Protein AF-U7QQI7-F1 (afdb_monomer_lite)

Structure (mmCIF, N/CA/C/O backbone):
data_AF-U7QQI7-F1
#
_entry.id   AF-U7QQI7-F1
#
loop_
_atom_site.group_PDB
_atom_site.id
_atom_site.type_symbol
_atom_site.label_atom_id
_atom_site.label_alt_id
_atom_site.label_comp_id
_atom_site.label_asym_id
_atom_site.label_entity_id
_atom_site.label_seq_id
_atom_site.pdbx_PDB_ins_code
_atom_site.Cartn_x
_atom_site.Cartn_y
_atom_site.Cartn_z
_atom_site.occupancy
_atom_site.B_iso_or_equiv
_atom_site.auth_seq_id
_atom_site.auth_comp_id
_atom_site.auth_asym_id
_atom_site.auth_atom_id
_atom_site.pdbx_PDB_model_num
ATOM 1 N N . ASP A 1 1 ? -39.792 -24.612 69.871 1.00 67.06 1 ASP A N 1
ATOM 2 C CA . ASP A 1 1 ? -39.429 -24.138 68.525 1.00 67.06 1 ASP A CA 1
ATOM 3 C C . ASP A 1 1 ? -39.031 -22.675 68.583 1.00 67.06 1 ASP A C 1
ATOM 5 O O . ASP A 1 1 ? -39.302 -22.036 69.594 1.00 67.06 1 ASP A O 1
ATOM 9 N N . ILE A 1 2 ? -38.288 -22.189 67.588 1.00 79.31 2 ILE A N 1
ATOM 10 C CA . ILE A 1 2 ? -37.890 -20.777 67.519 1.00 79.31 2 ILE A CA 1
ATOM 11 C C . ILE A 1 2 ? -39.002 -20.026 66.802 1.00 79.31 2 ILE A C 1
ATOM 13 O O . ILE A 1 2 ? -39.244 -20.277 65.620 1.00 79.31 2 ILE A O 1
ATOM 17 N N . GLU A 1 3 ? -39.646 -19.103 67.509 1.00 83.00 3 GLU A N 1
ATOM 18 C CA . GLU A 1 3 ? -40.671 -18.257 66.907 1.00 83.00 3 GLU A CA 1
ATOM 19 C C . GLU A 1 3 ? -40.039 -17.238 65.942 1.00 83.00 3 GLU A C 1
ATOM 21 O O . GLU A 1 3 ? -38.932 -16.746 66.201 1.00 83.00 3 GLU A O 1
ATOM 26 N N . PRO A 1 4 ? -40.722 -16.860 64.844 1.00 78.44 4 PRO A N 1
ATOM 27 C CA . PRO A 1 4 ? -40.177 -15.923 63.859 1.00 78.44 4 PRO A CA 1
ATOM 28 C C . PRO A 1 4 ? -39.761 -14.562 64.437 1.00 78.44 4 PRO A C 1
ATOM 30 O O . PRO A 1 4 ? -38.850 -13.928 63.910 1.00 78.44 4 PRO A O 1
ATOM 33 N N . GLU A 1 5 ? -40.397 -14.120 65.523 1.00 82.25 5 GLU A N 1
ATOM 34 C CA . GLU A 1 5 ? -40.104 -12.854 66.213 1.00 82.25 5 GLU A CA 1
ATOM 35 C C . GLU A 1 5 ? -38.791 -12.891 67.005 1.00 82.25 5 GLU A C 1
ATOM 37 O O . GLU A 1 5 ? -38.151 -11.863 67.209 1.00 82.25 5 GLU A O 1
ATOM 42 N N . GLN A 1 6 ? -38.355 -14.082 67.419 1.00 84.31 6 GLN A N 1
ATOM 43 C CA . GLN A 1 6 ? -37.109 -14.278 68.160 1.00 84.31 6 GLN A CA 1
ATOM 44 C C . GLN A 1 6 ? -35.902 -14.424 67.221 1.00 84.31 6 GLN A C 1
ATOM 46 O O . GLN A 1 6 ? -34.755 -14.299 67.651 1.00 84.31 6 GLN A O 1
ATOM 51 N N . ALA A 1 7 ? -36.149 -14.662 65.929 1.00 84.06 7 ALA A N 1
ATOM 52 C CA . ALA A 1 7 ? -35.119 -14.887 64.923 1.00 84.06 7 ALA A CA 1
ATOM 53 C C . ALA A 1 7 ? -34.061 -13.759 64.845 1.00 84.06 7 ALA A C 1
ATOM 55 O O . ALA A 1 7 ? -32.874 -14.093 64.851 1.00 84.06 7 ALA A O 1
ATOM 56 N N . PRO A 1 8 ? -34.409 -12.454 64.862 1.00 85.81 8 PRO A N 1
ATOM 57 C CA . PRO A 1 8 ? -33.414 -11.378 64.818 1.00 85.81 8 PRO A CA 1
ATOM 58 C C . PRO A 1 8 ? -32.478 -11.339 66.034 1.00 85.81 8 PRO A C 1
ATOM 60 O O . PRO A 1 8 ? -31.335 -10.919 65.906 1.00 85.81 8 PRO A O 1
ATOM 63 N N . ALA A 1 9 ? -32.950 -11.772 67.207 1.00 86.94 9 ALA A N 1
ATOM 64 C CA . ALA A 1 9 ? -32.158 -11.782 68.438 1.00 86.94 9 ALA A CA 1
ATOM 65 C C . ALA A 1 9 ? -31.289 -13.045 68.577 1.00 86.94 9 ALA A C 1
ATOM 67 O O . ALA A 1 9 ? -30.269 -13.021 69.259 1.00 86.94 9 ALA A O 1
ATOM 68 N N . ILE A 1 10 ? -31.697 -14.150 67.942 1.00 87.38 10 ILE A N 1
ATOM 69 C CA . ILE A 1 10 ? -31.049 -15.463 68.061 1.00 87.38 10 ILE A CA 1
ATOM 70 C C . ILE A 1 10 ? -30.036 -15.708 66.932 1.00 87.38 10 ILE A C 1
ATOM 72 O O . ILE A 1 10 ? -28.948 -16.226 67.187 1.00 87.38 10 ILE A O 1
ATOM 76 N N . TYR A 1 11 ? -30.352 -15.338 65.686 1.00 88.38 11 TYR A N 1
ATOM 77 C CA . TYR A 1 11 ? -29.474 -15.558 64.524 1.00 88.38 11 TYR A CA 1
ATOM 78 C C . TYR A 1 11 ? -28.460 -14.424 64.342 1.00 88.38 11 TYR A C 1
ATOM 80 O O . TYR A 1 11 ? -28.337 -13.832 63.271 1.00 88.38 11 TYR A O 1
ATOM 88 N N . ILE A 1 12 ? -27.721 -14.140 65.409 1.00 88.62 12 ILE A N 1
ATOM 89 C CA . ILE A 1 12 ? -26.584 -13.219 65.433 1.00 88.62 12 ILE A CA 1
ATOM 90 C C . ILE A 1 12 ? -25.290 -13.997 65.682 1.00 88.62 12 ILE A C 1
ATOM 92 O O . ILE A 1 12 ? -25.316 -15.196 65.975 1.00 88.62 12 ILE A O 1
ATOM 96 N N . SER A 1 13 ? -24.146 -13.319 65.584 1.00 87.56 13 SER A N 1
ATOM 97 C CA . SER A 1 13 ? -22.855 -13.924 65.925 1.00 87.56 13 SER A CA 1
ATOM 98 C C . SER A 1 13 ? -22.901 -14.513 67.341 1.00 87.56 13 SER A C 1
ATOM 100 O O . SER A 1 13 ? -23.255 -13.810 68.285 1.00 87.56 13 SER A O 1
ATOM 102 N N . ASN A 1 14 ? -22.593 -15.807 67.473 1.00 89.25 14 ASN A N 1
ATOM 103 C CA . ASN A 1 14 ? -22.627 -16.582 68.725 1.00 89.25 14 ASN A CA 1
ATOM 104 C C . ASN A 1 14 ? -24.000 -16.672 69.436 1.00 89.25 14 ASN A C 1
ATOM 106 O O . ASN A 1 14 ? -24.099 -17.212 70.536 1.00 89.25 14 ASN A O 1
ATOM 110 N N . GLY A 1 15 ? -25.097 -16.222 68.815 1.00 87.62 15 GLY A N 1
ATOM 111 C CA . GLY A 1 15 ? -26.437 -16.253 69.427 1.00 87.62 15 GLY A CA 1
ATOM 112 C C . GLY A 1 15 ? -27.027 -17.662 69.610 1.00 87.62 15 GLY A C 1
ATOM 113 O O . GLY A 1 15 ? -27.953 -17.862 70.396 1.00 87.62 15 GLY A O 1
ATOM 114 N N . LEU A 1 16 ? -26.464 -18.667 68.931 1.00 90.19 16 LEU A N 1
ATOM 115 C CA . LEU A 1 16 ? -26.902 -20.067 68.998 1.00 90.19 16 LEU A CA 1
ATOM 116 C C . LEU A 1 16 ? -26.175 -20.900 70.064 1.00 90.19 16 LEU A C 1
ATOM 118 O O . LEU A 1 16 ? -26.582 -22.035 70.330 1.00 90.19 16 LEU A O 1
ATOM 122 N N . ASP A 1 17 ? -25.142 -20.355 70.708 1.00 90.31 17 ASP A N 1
ATOM 123 C CA . ASP A 1 17 ? -24.289 -21.104 71.639 1.00 90.31 17 ASP A CA 1
ATOM 124 C C . ASP A 1 17 ? -25.067 -21.642 72.846 1.00 90.31 17 ASP A C 1
ATOM 126 O O . ASP A 1 17 ? -24.835 -22.765 73.296 1.00 90.31 17 ASP A O 1
ATOM 130 N N . GLY A 1 18 ? -26.074 -20.900 73.319 1.00 88.56 18 GLY A N 1
ATOM 131 C CA . GLY A 1 18 ? -26.968 -21.359 74.384 1.00 88.56 18 GLY A CA 1
ATOM 132 C C . GLY A 1 18 ? -27.779 -22.604 74.003 1.00 88.56 18 GLY A C 1
ATOM 133 O O . GLY A 1 18 ? -27.993 -23.483 74.838 1.00 88.56 18 GLY A O 1
ATOM 134 N N . PHE A 1 19 ? -28.198 -22.728 72.740 1.00 89.38 19 PHE A N 1
ATOM 135 C CA . PHE A 1 19 ? -28.880 -23.928 72.249 1.00 89.38 19 PHE A CA 1
ATOM 136 C C . PHE A 1 19 ? -27.905 -25.093 72.068 1.00 89.38 19 PHE A C 1
ATOM 138 O O . PHE A 1 19 ? -28.241 -26.225 72.412 1.00 89.38 19 PHE A O 1
ATOM 145 N N . LEU A 1 20 ? -26.687 -24.826 71.591 1.00 91.31 20 LEU A N 1
ATOM 146 C CA . LEU A 1 20 ? -25.639 -25.841 71.465 1.00 91.31 20 LEU A CA 1
ATOM 147 C C . LEU A 1 20 ? -25.247 -26.426 72.825 1.00 91.31 20 LEU A C 1
ATOM 149 O O . LEU A 1 20 ? -25.122 -27.644 72.945 1.00 91.31 20 LEU A O 1
ATOM 153 N N . ASN A 1 21 ? -25.112 -25.588 73.853 1.00 91.88 21 ASN A N 1
ATOM 154 C CA . ASN A 1 21 ? -24.798 -26.039 75.208 1.00 91.88 21 ASN A CA 1
ATOM 155 C C . ASN A 1 21 ? -25.927 -26.897 75.796 1.00 91.88 21 ASN A C 1
ATOM 157 O O . ASN A 1 21 ? -25.655 -27.990 76.285 1.00 91.88 21 ASN A O 1
ATOM 161 N N . LYS A 1 22 ? -27.196 -26.502 75.620 1.00 89.94 22 LYS A N 1
ATOM 162 C CA . LYS A 1 22 ? -28.353 -27.330 76.016 1.00 89.94 22 LYS A CA 1
ATOM 163 C C . LYS A 1 22 ? -28.394 -28.679 75.293 1.00 89.94 22 LYS A C 1
ATOM 165 O O . LYS A 1 22 ? -28.714 -29.700 75.897 1.00 89.94 22 LYS A O 1
ATOM 170 N N . ILE A 1 23 ? -28.066 -28.706 73.998 1.00 91.62 23 ILE A N 1
ATOM 171 C CA . ILE A 1 23 ? -27.988 -29.960 73.236 1.00 91.62 23 ILE A CA 1
ATOM 172 C C . ILE A 1 23 ? -26.868 -30.842 73.793 1.00 91.62 23 ILE A C 1
ATOM 174 O O . ILE A 1 23 ? -27.121 -32.021 74.026 1.00 91.62 23 ILE A O 1
ATOM 178 N N . ARG A 1 24 ? -25.677 -30.280 74.054 1.00 91.44 24 ARG A N 1
ATOM 179 C CA . ARG A 1 24 ? -24.536 -30.996 74.652 1.00 91.44 24 ARG A CA 1
ATOM 180 C C . ARG A 1 24 ? -24.886 -31.595 76.010 1.00 91.44 24 ARG A C 1
ATOM 182 O O . ARG A 1 24 ? -24.633 -32.774 76.221 1.00 91.44 24 ARG A O 1
ATOM 189 N N . GLU A 1 25 ? -25.519 -30.821 76.888 1.00 91.31 25 GLU A N 1
ATOM 190 C CA . GLU A 1 25 ? -25.990 -31.297 78.194 1.00 91.31 25 GLU A CA 1
ATOM 191 C C . GLU A 1 25 ? -26.988 -32.455 78.046 1.00 91.31 25 GLU A C 1
ATOM 193 O O . GLU A 1 25 ? -26.865 -33.468 78.732 1.00 91.31 25 GLU A O 1
ATOM 198 N N . SER A 1 26 ? -27.924 -32.361 77.092 1.00 86.50 26 SER A N 1
ATOM 199 C CA . SER A 1 26 ? -28.943 -33.396 76.856 1.00 86.50 26 SER A CA 1
ATOM 200 C C . SER A 1 26 ? -28.404 -34.730 76.320 1.00 86.50 26 SER A C 1
ATOM 202 O O . SER A 1 26 ? -29.124 -35.728 76.345 1.00 86.50 26 SER A O 1
ATOM 204 N N . VAL A 1 27 ? -27.163 -34.754 75.822 1.00 89.19 27 VAL A N 1
ATOM 205 C CA . VAL A 1 27 ? -26.510 -35.948 75.255 1.00 89.19 27 VAL A CA 1
ATOM 206 C C . VAL A 1 27 ? -25.245 -36.354 76.010 1.00 89.19 27 VAL A C 1
ATOM 208 O O . VAL A 1 27 ? -24.476 -37.169 75.514 1.00 89.19 27 VAL A O 1
ATOM 211 N N . ASN A 1 28 ? -25.034 -35.815 77.214 1.00 86.81 28 ASN A N 1
ATOM 212 C CA . ASN A 1 28 ? -23.836 -36.036 78.031 1.00 86.81 28 ASN A CA 1
ATOM 213 C C . ASN A 1 28 ? -23.806 -37.396 78.768 1.00 86.81 28 ASN A C 1
ATOM 215 O O . ASN A 1 28 ? -22.983 -37.623 79.651 1.00 86.81 28 ASN A O 1
ATOM 219 N N . GLU A 1 29 ? -24.718 -38.311 78.452 1.00 86.81 29 GLU A N 1
ATOM 220 C CA . GLU A 1 29 ? -24.679 -39.677 78.975 1.00 86.81 29 GLU A CA 1
ATOM 221 C C . GLU A 1 29 ? -23.747 -40.557 78.127 1.00 86.81 29 GLU A C 1
ATOM 223 O O . GLU A 1 29 ? -23.673 -40.406 76.907 1.00 86.81 29 GLU A O 1
ATOM 228 N N . VAL A 1 30 ? -23.050 -41.504 78.767 1.00 83.06 30 VAL A N 1
ATOM 229 C CA . VAL A 1 30 ? -22.171 -42.479 78.095 1.00 83.06 30 VAL A CA 1
ATOM 230 C C . VAL A 1 30 ? -22.744 -43.892 78.275 1.00 83.06 30 VAL A C 1
ATOM 232 O O . VAL A 1 30 ? -22.433 -44.559 79.264 1.00 83.06 30 VAL A O 1
ATOM 235 N N . PRO A 1 31 ? -23.624 -44.359 77.366 1.00 86.94 31 PRO A N 1
ATOM 236 C CA . PRO A 1 31 ? -24.173 -45.713 77.413 1.00 86.94 31 PRO A CA 1
ATOM 237 C C . PRO A 1 31 ? -23.126 -46.793 77.097 1.00 86.94 31 PRO A C 1
ATOM 239 O O . PRO A 1 31 ? -22.211 -46.582 76.303 1.00 86.94 31 PRO A O 1
ATOM 242 N N . ASP A 1 32 ? -23.303 -47.990 77.663 1.00 88.38 32 ASP A N 1
ATOM 243 C CA . ASP A 1 32 ? -22.413 -49.140 77.446 1.00 88.38 32 ASP A CA 1
ATOM 244 C C . ASP A 1 32 ? -22.522 -49.724 76.020 1.00 88.38 32 ASP A C 1
ATOM 246 O O . ASP A 1 32 ? -23.547 -50.294 75.630 1.00 88.38 32 ASP A O 1
ATOM 250 N N . LEU A 1 33 ? -21.426 -49.639 75.260 1.00 86.44 33 LEU A N 1
ATOM 251 C CA . LEU A 1 33 ? -21.303 -50.096 73.871 1.00 86.44 33 LEU A CA 1
ATOM 252 C C . LEU A 1 33 ? -21.326 -51.619 73.698 1.00 86.44 33 LEU A C 1
ATOM 254 O O . LEU A 1 33 ? -21.590 -52.103 72.590 1.00 86.44 33 LEU A O 1
ATOM 258 N N . THR A 1 34 ? -21.058 -52.383 74.758 1.00 88.81 34 THR A N 1
ATOM 259 C CA . THR A 1 34 ? -21.040 -53.850 74.691 1.00 88.81 34 THR A CA 1
ATOM 260 C C . THR A 1 34 ? -22.457 -54.416 74.546 1.00 88.81 34 THR A C 1
ATOM 262 O O . THR A 1 34 ? -22.668 -55.429 73.872 1.00 88.81 34 THR A O 1
ATOM 265 N N . THR A 1 35 ? -23.467 -53.697 75.048 1.00 92.69 35 THR A N 1
ATOM 266 C CA . THR A 1 35 ? -24.877 -54.098 74.970 1.00 92.69 35 THR A CA 1
ATOM 267 C C . THR A 1 35 ? -25.583 -53.533 73.734 1.00 92.69 35 THR A C 1
ATOM 269 O O . THR A 1 35 ? -25.343 -52.405 73.302 1.00 92.69 35 THR A O 1
ATOM 272 N N . LYS A 1 36 ? -26.534 -54.294 73.171 1.00 92.56 36 LYS A N 1
ATOM 273 C CA . LYS A 1 36 ? -27.406 -53.791 72.092 1.00 92.56 36 LYS A CA 1
ATOM 274 C C . LYS A 1 36 ? -28.202 -52.555 72.541 1.00 92.56 36 LYS A C 1
ATOM 276 O O . LYS A 1 36 ? -28.274 -51.582 71.803 1.00 92.56 36 LYS A O 1
ATOM 281 N N . LYS A 1 37 ? -28.714 -52.563 73.779 1.00 90.69 37 LYS A N 1
ATOM 282 C CA . LYS A 1 37 ? -29.485 -51.449 74.357 1.00 90.69 37 LYS A CA 1
ATOM 283 C C . LYS A 1 37 ? -28.674 -50.150 74.452 1.00 90.69 37 LYS A C 1
ATOM 285 O O . LYS A 1 37 ? -29.216 -49.092 74.154 1.00 90.69 37 LYS A O 1
ATOM 290 N N . GLY A 1 38 ? -27.395 -50.214 74.832 1.00 89.69 38 GLY A N 1
ATOM 291 C CA . GLY A 1 38 ? -26.539 -49.027 74.890 1.00 89.69 38 GLY A CA 1
ATOM 292 C C . GLY A 1 38 ? -26.207 -48.464 73.506 1.00 89.69 38 GLY A C 1
ATOM 293 O O . GLY A 1 38 ? -26.285 -47.252 73.312 1.00 89.69 38 GLY A O 1
ATOM 294 N N . ARG A 1 39 ? -25.967 -49.323 72.504 1.00 91.25 39 ARG A N 1
ATOM 295 C CA . ARG A 1 39 ? -25.817 -48.883 71.102 1.00 91.25 39 ARG A CA 1
ATOM 296 C C . ARG A 1 39 ? -27.094 -48.237 70.549 1.00 91.25 39 ARG A C 1
ATOM 298 O O . ARG A 1 39 ? -27.016 -47.173 69.936 1.00 91.25 39 ARG A O 1
ATOM 305 N N . ASP A 1 40 ? -28.261 -48.822 70.822 1.00 92.88 40 ASP A N 1
ATOM 306 C CA . ASP A 1 40 ? -29.560 -48.263 70.418 1.00 92.88 40 ASP A CA 1
ATOM 307 C C . ASP A 1 40 ? -29.832 -46.909 71.108 1.00 92.88 40 ASP A C 1
ATOM 309 O O . ASP A 1 40 ? -30.372 -45.982 70.497 1.00 92.88 40 ASP A O 1
ATOM 313 N N . ARG A 1 41 ? -29.397 -46.744 72.366 1.00 91.38 41 ARG A N 1
ATOM 314 C CA . ARG A 1 41 ? -29.497 -45.470 73.090 1.00 91.38 41 ARG A CA 1
ATOM 315 C C . ARG A 1 41 ? -28.632 -44.381 72.456 1.00 91.38 41 ARG A C 1
ATOM 317 O O . ARG A 1 41 ? -29.133 -43.281 72.239 1.00 91.38 41 ARG A O 1
ATOM 324 N N . ILE A 1 42 ? -27.391 -44.691 72.081 1.00 90.69 42 ILE A N 1
ATOM 325 C CA . ILE A 1 42 ? -26.503 -43.754 71.373 1.00 90.69 42 ILE A CA 1
ATOM 326 C C . ILE A 1 42 ? -27.117 -43.320 70.036 1.00 90.69 42 ILE A C 1
ATOM 328 O O . ILE A 1 42 ? -27.131 -42.128 69.724 1.00 90.69 42 ILE A O 1
ATOM 332 N N . ALA A 1 43 ? -27.702 -44.253 69.277 1.00 91.69 43 ALA A N 1
ATOM 333 C CA . ALA A 1 43 ? -28.419 -43.923 68.045 1.00 91.69 43 ALA A CA 1
ATOM 334 C C . ALA A 1 43 ? -29.608 -42.975 68.304 1.00 91.69 43 ALA A C 1
ATOM 336 O O . ALA A 1 43 ? -29.810 -42.006 67.569 1.00 91.69 43 ALA A O 1
ATOM 337 N N . SER A 1 44 ? -30.359 -43.197 69.388 1.00 91.88 44 SER A N 1
ATOM 338 C CA . SER A 1 44 ? -31.453 -42.309 69.798 1.00 91.88 44 SER A CA 1
ATOM 339 C C . SER A 1 44 ? -30.969 -40.907 70.195 1.00 91.88 44 SER A C 1
ATOM 341 O O . SER A 1 44 ? -31.621 -39.921 69.836 1.00 91.88 44 SER A O 1
ATOM 343 N N . LEU A 1 45 ? -29.845 -40.789 70.912 1.00 92.06 45 LEU A N 1
ATOM 344 C CA . LEU A 1 45 ? -29.243 -39.497 71.273 1.00 92.06 45 LEU A CA 1
ATOM 345 C C . LEU A 1 45 ? -28.774 -38.742 70.022 1.00 92.06 45 LEU A C 1
ATOM 347 O O . LEU A 1 45 ? -29.087 -37.565 69.855 1.00 92.06 45 LEU A O 1
ATOM 351 N N . ALA A 1 46 ? -28.114 -39.423 69.083 1.00 92.00 46 ALA A N 1
ATOM 352 C CA . ALA A 1 46 ? -27.712 -38.831 67.807 1.00 92.00 46 ALA A CA 1
ATOM 353 C C . ALA A 1 46 ? -28.923 -38.338 66.985 1.00 92.00 46 ALA A C 1
ATOM 355 O O . ALA A 1 46 ? -28.906 -37.241 66.413 1.00 92.00 46 ALA A O 1
ATOM 356 N N . ALA A 1 47 ? -30.017 -39.107 66.972 1.00 93.81 47 ALA A N 1
ATOM 357 C CA . ALA A 1 47 ? -31.270 -38.698 66.342 1.00 93.81 47 ALA A CA 1
ATOM 358 C C . ALA A 1 47 ? -31.925 -37.497 67.052 1.00 93.81 47 ALA A C 1
ATOM 360 O O . ALA A 1 47 ? -32.567 -36.666 66.406 1.00 93.81 47 ALA A O 1
ATOM 361 N N . GLN A 1 48 ? -31.772 -37.362 68.373 1.00 92.12 48 GLN A N 1
ATOM 362 C CA . GLN A 1 48 ? -32.190 -36.166 69.112 1.00 92.12 48 GLN A CA 1
ATOM 363 C C . GLN A 1 48 ? -31.390 -34.930 68.681 1.00 92.12 48 GLN A C 1
ATOM 365 O O . GLN A 1 48 ? -32.006 -33.916 68.363 1.00 92.12 48 GLN A O 1
ATOM 370 N N . VAL A 1 49 ? -30.061 -35.025 68.550 1.00 93.94 49 VAL A N 1
ATOM 371 C CA . VAL A 1 49 ? -29.225 -33.919 68.037 1.00 93.94 49 VAL A CA 1
ATOM 372 C C . VAL A 1 49 ? -29.669 -33.491 66.638 1.00 93.94 49 VAL A C 1
ATOM 374 O O . VAL A 1 49 ? -29.814 -32.300 66.370 1.00 93.94 49 VAL A O 1
ATOM 377 N N . SER A 1 50 ? -29.950 -34.447 65.751 1.00 93.56 50 SER A N 1
ATOM 378 C CA . SER A 1 50 ? -30.384 -34.158 64.377 1.00 93.56 50 SER A CA 1
ATOM 379 C C . SER A 1 50 ? -31.761 -33.484 64.314 1.00 93.56 50 SER A C 1
ATOM 381 O O . SER A 1 50 ? -31.975 -32.579 63.500 1.00 93.56 50 SER A O 1
ATOM 383 N N . ARG A 1 51 ? -32.687 -33.868 65.201 1.00 93.31 51 ARG A N 1
ATOM 384 C CA . ARG A 1 51 ? -33.987 -33.198 65.357 1.00 93.31 51 ARG A CA 1
ATOM 385 C C . ARG A 1 51 ? -33.817 -31.772 65.884 1.00 93.31 51 ARG A C 1
ATOM 387 O O . ARG A 1 51 ? -34.345 -30.851 65.266 1.00 93.31 51 ARG A O 1
ATOM 394 N N . SER A 1 52 ? -33.016 -31.576 66.933 1.00 91.50 52 SER A N 1
ATOM 395 C CA . SER A 1 52 ? -32.734 -30.250 67.502 1.00 91.50 52 SER A CA 1
ATOM 396 C C . SER A 1 52 ? -32.018 -29.324 66.515 1.00 91.50 52 SER A C 1
ATOM 398 O O . SER A 1 52 ? -32.382 -28.158 66.402 1.00 91.50 52 SER A O 1
ATOM 400 N N . LYS A 1 53 ? -31.067 -29.844 65.723 1.00 93.31 53 LYS A N 1
ATOM 401 C CA . LYS A 1 53 ? -30.443 -29.111 64.608 1.00 93.31 53 LYS A CA 1
ATOM 402 C C . LYS A 1 53 ? -31.505 -28.619 63.627 1.00 93.31 53 LYS A C 1
ATOM 404 O O . LYS A 1 53 ? -31.538 -27.441 63.290 1.00 93.31 53 LYS A O 1
ATOM 409 N N . THR A 1 54 ? -32.373 -29.519 63.170 1.00 93.06 54 THR A N 1
ATOM 410 C CA . THR A 1 54 ? -33.389 -29.199 62.157 1.00 93.06 54 THR A CA 1
ATOM 411 C C . THR A 1 54 ? -34.396 -28.163 62.665 1.00 93.06 54 THR A C 1
ATOM 413 O O . THR A 1 54 ? -34.809 -27.295 61.898 1.00 93.06 54 THR A O 1
ATOM 416 N N . ALA A 1 55 ? -34.758 -28.226 63.951 1.00 90.06 55 ALA A N 1
ATOM 417 C CA . ALA A 1 55 ? -35.664 -27.277 64.599 1.00 90.06 55 ALA A CA 1
ATOM 418 C C . ALA A 1 55 ? -35.100 -25.844 64.662 1.00 90.06 55 ALA A C 1
ATOM 420 O O . ALA A 1 55 ? -35.869 -24.889 64.662 1.00 90.06 55 ALA A O 1
ATOM 421 N N . ILE A 1 56 ? -33.772 -25.694 64.680 1.00 89.75 56 ILE A N 1
ATOM 422 C CA . ILE A 1 56 ? -33.085 -24.393 64.697 1.00 89.75 56 ILE A CA 1
ATOM 423 C C . ILE A 1 56 ? -32.729 -23.938 63.273 1.00 89.75 56 ILE A C 1
ATOM 425 O O . ILE A 1 56 ? -32.863 -22.773 62.927 1.00 89.75 56 ILE A O 1
ATOM 429 N N . GLU A 1 57 ? -32.306 -24.844 62.393 1.00 92.50 57 GLU A N 1
ATOM 430 C CA . GLU A 1 57 ? -31.877 -24.485 61.037 1.00 92.50 57 GLU A CA 1
ATOM 431 C C . GLU A 1 57 ? -33.039 -23.998 60.154 1.00 92.50 57 GLU A C 1
ATOM 433 O O . GLU A 1 57 ? -32.884 -23.032 59.401 1.00 92.50 57 GLU A O 1
ATOM 438 N N . LYS A 1 58 ? -34.205 -24.659 60.222 1.00 93.12 58 LYS A N 1
ATOM 439 C CA . LYS A 1 58 ? -35.350 -24.337 59.353 1.00 93.12 58 LYS A CA 1
ATOM 440 C C . LYS A 1 58 ? -35.863 -22.900 59.558 1.00 93.12 58 LYS A C 1
ATOM 442 O O . LYS A 1 58 ? -35.903 -22.176 58.560 1.00 93.12 58 LYS A O 1
ATOM 447 N N . PRO A 1 59 ? -36.165 -22.434 60.789 1.00 91.12 59 PRO A N 1
ATOM 448 C CA . PRO A 1 59 ? -36.608 -21.055 61.000 1.00 91.12 59 PRO A CA 1
ATOM 449 C C . PRO A 1 59 ? -35.532 -20.027 60.622 1.00 91.12 59 PRO A C 1
ATOM 451 O O . PRO A 1 59 ? -35.855 -18.963 60.100 1.00 91.12 59 PRO A O 1
ATOM 454 N N . GLY A 1 60 ? -34.246 -20.354 60.801 1.00 89.75 60 GLY A N 1
ATOM 455 C CA . GLY A 1 60 ? -33.140 -19.497 60.364 1.00 89.75 60 GLY A CA 1
ATOM 456 C C . GLY A 1 60 ? -33.097 -19.306 58.846 1.00 89.75 60 GLY A C 1
ATOM 457 O O . GLY A 1 60 ? -32.942 -18.185 58.360 1.00 89.75 60 GLY A O 1
ATOM 458 N N . ARG A 1 61 ? -33.305 -20.376 58.067 1.00 91.25 61 ARG A N 1
ATOM 459 C CA . ARG A 1 61 ? -33.397 -20.286 56.597 1.00 91.25 61 ARG A CA 1
ATOM 460 C C . ARG A 1 61 ? -34.609 -19.473 56.140 1.00 91.25 61 ARG A C 1
ATOM 462 O O . ARG A 1 61 ? -34.493 -18.702 55.187 1.00 91.25 61 ARG A O 1
ATOM 469 N N . GLU A 1 62 ? -35.749 -19.621 56.808 1.00 91.62 62 GLU A N 1
ATOM 470 C CA . GLU A 1 62 ? -36.950 -18.827 56.522 1.00 91.62 62 GLU A CA 1
ATOM 471 C C . GLU A 1 62 ? -36.754 -17.342 56.853 1.00 91.62 62 GLU A C 1
ATOM 473 O O . GLU A 1 62 ? -37.136 -16.482 56.056 1.00 91.62 62 GLU A O 1
ATOM 478 N N . TYR A 1 63 ? -36.088 -17.032 57.968 1.00 90.62 63 TYR A N 1
ATOM 479 C CA . TYR A 1 63 ? -35.713 -15.667 58.334 1.00 90.62 63 TYR A CA 1
ATOM 480 C C . TYR A 1 63 ? -34.784 -15.031 57.291 1.00 90.62 63 TYR A C 1
ATOM 482 O O . TYR A 1 63 ? -35.070 -13.940 56.796 1.00 90.62 63 TYR A O 1
ATOM 490 N N . LEU A 1 64 ? -33.738 -15.745 56.856 1.00 91.00 64 LEU A N 1
ATOM 491 C CA . LEU A 1 64 ? -32.845 -15.282 55.786 1.00 91.00 64 LEU A CA 1
ATOM 492 C C . LEU A 1 64 ? -33.588 -15.032 54.468 1.00 91.00 64 LEU A C 1
ATOM 494 O O . LEU A 1 64 ? -33.279 -14.074 53.760 1.00 91.00 64 LEU A O 1
ATOM 498 N N . LYS A 1 65 ? -34.572 -15.874 54.129 1.00 93.75 65 LYS A N 1
ATOM 499 C CA . LYS A 1 65 ? -35.411 -15.673 52.942 1.00 93.75 65 LYS A CA 1
ATOM 500 C C . LYS A 1 65 ? -36.228 -14.384 53.053 1.00 93.75 65 LYS A C 1
ATOM 502 O O . LYS A 1 65 ? -36.246 -13.618 52.097 1.00 93.75 65 LYS A O 1
ATOM 507 N N . ARG A 1 66 ? -36.851 -14.115 54.208 1.00 90.19 66 ARG A N 1
ATOM 508 C CA . ARG A 1 66 ? -37.600 -12.867 54.447 1.00 90.19 66 ARG A CA 1
ATOM 509 C C . ARG A 1 66 ? -36.708 -11.630 54.375 1.00 90.19 66 ARG A C 1
ATOM 511 O O . ARG A 1 66 ? -37.104 -10.655 53.751 1.00 90.19 66 ARG A O 1
ATOM 518 N N . LEU A 1 67 ? -35.507 -11.682 54.957 1.00 90.31 67 LEU A N 1
ATOM 519 C CA . LEU A 1 67 ? -34.549 -10.575 54.883 1.00 90.31 67 LEU A CA 1
ATOM 520 C C . LEU A 1 67 ? -34.155 -10.258 53.437 1.00 90.31 67 LEU A C 1
ATOM 522 O O . LEU A 1 67 ? -34.194 -9.103 53.030 1.00 90.31 67 LEU A O 1
ATOM 526 N N . LYS A 1 68 ? -33.823 -11.282 52.642 1.00 91.69 68 LYS A N 1
ATOM 527 C CA . LYS A 1 68 ? -33.484 -11.097 51.223 1.00 91.69 68 LYS A CA 1
ATOM 528 C C . LYS A 1 68 ? -34.663 -10.561 50.415 1.00 91.69 68 LYS A C 1
ATOM 530 O O . LYS A 1 68 ? -34.477 -9.688 49.578 1.00 91.69 68 LYS A O 1
ATOM 535 N N . GLU A 1 69 ? -35.872 -11.045 50.687 1.00 93.38 69 GLU A N 1
ATOM 536 C CA . GLU A 1 69 ? -37.077 -10.555 50.014 1.00 93.38 69 GLU A CA 1
ATOM 537 C C . GLU A 1 69 ? -37.371 -9.088 50.359 1.00 93.38 69 GLU A C 1
ATOM 539 O O . GLU A 1 69 ? -37.790 -8.336 49.489 1.00 93.38 69 GLU A O 1
ATOM 544 N N . ALA A 1 70 ? -37.093 -8.651 51.590 1.00 89.75 70 ALA A N 1
ATOM 545 C CA . ALA A 1 70 ? -37.257 -7.253 51.989 1.00 89.75 70 ALA A CA 1
ATOM 546 C C . ALA A 1 70 ? -36.263 -6.307 51.289 1.00 89.75 70 ALA A C 1
ATOM 548 O O . ALA A 1 70 ? -36.599 -5.157 51.019 1.00 89.75 70 ALA A O 1
ATOM 549 N N . VAL A 1 71 ? -35.052 -6.783 50.982 1.00 94.88 71 VAL A N 1
ATOM 550 C CA . VAL A 1 71 ? -34.007 -5.995 50.300 1.00 94.88 71 VAL A CA 1
ATOM 551 C C . VAL A 1 71 ? -34.196 -5.984 48.775 1.00 94.88 71 VAL A C 1
ATOM 553 O O . VAL A 1 71 ? -33.816 -5.021 48.108 1.00 94.88 71 VAL A O 1
ATOM 556 N N . ARG A 1 72 ? -34.860 -7.002 48.216 1.00 94.88 72 ARG A N 1
ATOM 557 C CA . ARG A 1 72 ? -35.065 -7.175 46.771 1.00 94.88 72 ARG A CA 1
ATOM 558 C C . ARG A 1 72 ? -35.691 -5.963 46.052 1.00 94.88 72 ARG A C 1
ATOM 560 O O . ARG A 1 72 ? -35.189 -5.628 44.980 1.00 94.88 72 ARG A O 1
ATOM 567 N N . PRO A 1 73 ? -36.726 -5.271 46.573 1.00 95.06 73 PRO A N 1
ATOM 568 C CA . PRO A 1 73 ? -37.264 -4.072 45.927 1.00 95.06 73 PRO A CA 1
ATOM 569 C C . PRO A 1 73 ? -36.237 -2.940 45.823 1.00 95.06 73 PRO A C 1
ATOM 571 O O . PRO A 1 73 ? -36.169 -2.268 44.797 1.00 95.06 73 PRO A O 1
ATOM 574 N N . ALA A 1 74 ? -35.404 -2.756 46.853 1.00 93.44 74 ALA A N 1
ATOM 575 C CA . ALA A 1 74 ? -34.350 -1.746 46.841 1.00 93.44 74 ALA A CA 1
ATOM 576 C C . ALA A 1 74 ? -33.254 -2.095 45.822 1.00 93.44 74 ALA A C 1
ATOM 578 O O . ALA A 1 74 ? -32.836 -1.234 45.055 1.00 93.44 74 ALA A O 1
ATOM 579 N N . GLU A 1 75 ? -32.837 -3.363 45.747 1.00 95.69 75 GLU A N 1
ATOM 580 C CA . GLU A 1 75 ? -31.891 -3.834 44.722 1.00 95.69 75 GLU A CA 1
ATOM 581 C C . GLU A 1 75 ? -32.434 -3.639 43.301 1.00 95.69 75 GLU A C 1
ATOM 583 O O . GLU A 1 75 ? -31.704 -3.211 42.406 1.00 95.69 75 GLU A O 1
ATOM 588 N N . GLN A 1 76 ? -33.719 -3.932 43.087 1.00 96.88 76 GLN A N 1
ATOM 589 C CA . GLN A 1 76 ? -34.376 -3.750 41.794 1.00 96.88 76 GLN A CA 1
ATOM 590 C C . GLN A 1 76 ? -34.452 -2.277 41.390 1.00 96.88 76 GLN A C 1
ATOM 592 O O . GLN A 1 76 ? -34.168 -1.963 40.234 1.00 96.88 76 GLN A O 1
ATOM 597 N N . GLU A 1 77 ? -34.784 -1.380 42.318 1.00 95.38 77 GLU A N 1
ATOM 598 C CA . GLU A 1 77 ? -34.839 0.054 42.028 1.00 95.38 77 GLU A CA 1
ATOM 599 C C . GLU A 1 77 ? -33.440 0.635 41.777 1.00 95.38 77 GLU A C 1
ATOM 601 O O . GLU A 1 77 ? -33.261 1.396 40.830 1.00 95.38 77 GLU A O 1
ATOM 606 N N . ILE A 1 78 ? -32.420 0.213 42.536 1.00 95.62 78 ILE A N 1
ATOM 607 C CA . ILE A 1 78 ? -31.022 0.596 42.273 1.00 95.62 78 ILE A CA 1
ATOM 608 C C . ILE A 1 78 ? -30.601 0.138 40.877 1.00 95.62 78 ILE A C 1
ATOM 610 O O . ILE A 1 78 ? -30.026 0.920 40.121 1.00 95.62 78 ILE A O 1
ATOM 614 N N . LYS A 1 79 ? -30.909 -1.111 40.508 1.00 97.44 79 LYS A N 1
ATOM 615 C CA . LYS A 1 79 ? -30.605 -1.622 39.171 1.00 97.44 79 LYS A CA 1
ATOM 616 C C . LYS A 1 79 ? -31.303 -0.793 38.093 1.00 97.44 79 LYS A C 1
ATOM 618 O O . LYS A 1 79 ? -30.646 -0.345 37.161 1.00 97.44 79 LYS A O 1
ATOM 623 N N . ARG A 1 80 ? -32.607 -0.548 38.244 1.00 97.69 80 ARG A N 1
ATOM 624 C CA . ARG A 1 80 ? -33.388 0.281 37.318 1.00 97.69 80 ARG A CA 1
ATOM 625 C C . ARG A 1 80 ? -32.775 1.674 37.160 1.00 97.69 80 ARG A C 1
ATOM 627 O O . ARG A 1 80 ? -32.681 2.162 36.039 1.00 97.69 80 ARG A O 1
ATOM 634 N N . PHE A 1 81 ? -32.367 2.301 38.261 1.00 97.56 81 PHE A N 1
ATOM 635 C CA . PHE A 1 81 ? -31.733 3.615 38.247 1.00 97.56 81 PHE A CA 1
ATOM 636 C C . PHE A 1 81 ? -30.405 3.596 37.482 1.00 97.56 81 PHE A C 1
ATOM 638 O O . PHE A 1 81 ? -30.193 4.431 36.608 1.00 97.56 81 PHE A O 1
ATOM 645 N N . VAL A 1 82 ? -29.537 2.617 37.754 1.00 98.00 82 VAL A N 1
ATOM 646 C CA . VAL A 1 82 ? -28.252 2.466 37.054 1.00 98.00 82 VAL A CA 1
ATOM 647 C C . VAL A 1 82 ? -28.459 2.223 35.559 1.00 98.00 82 VAL A C 1
ATOM 649 O O . VAL A 1 82 ? -27.805 2.872 34.743 1.00 98.00 82 VAL A O 1
ATOM 652 N N . ASP A 1 83 ? -29.386 1.336 35.196 1.00 97.75 83 ASP A N 1
ATOM 653 C CA . ASP A 1 83 ? -29.721 1.047 33.801 1.00 97.75 83 ASP A CA 1
ATOM 654 C C . ASP A 1 83 ? -30.228 2.320 33.096 1.00 97.75 83 ASP A C 1
ATOM 656 O O . ASP A 1 83 ? -29.730 2.669 32.027 1.00 97.75 83 ASP A O 1
ATOM 660 N N . ALA A 1 84 ? -31.126 3.080 33.735 1.00 97.69 84 ALA A N 1
ATOM 661 C CA . ALA A 1 84 ? -31.628 4.349 33.206 1.00 97.69 84 ALA A CA 1
ATOM 662 C C . ALA A 1 84 ? -30.524 5.411 33.048 1.00 97.69 84 ALA A C 1
ATOM 664 O O . ALA A 1 84 ? -30.482 6.110 32.036 1.00 97.69 84 ALA A O 1
ATOM 665 N N . CYS A 1 85 ? -29.601 5.523 34.008 1.00 97.38 85 CYS A N 1
ATOM 666 C CA . CYS A 1 85 ? -28.460 6.434 33.907 1.00 97.38 85 CYS A CA 1
ATOM 667 C C . CYS A 1 85 ? -27.507 6.053 32.767 1.00 97.38 85 CYS A C 1
ATOM 669 O O . CYS A 1 85 ? -26.994 6.941 32.087 1.00 97.38 85 CYS A O 1
ATOM 671 N N . ASN A 1 86 ? -27.275 4.758 32.540 1.00 97.00 86 ASN A N 1
ATOM 672 C CA . ASN A 1 86 ? -26.451 4.292 31.426 1.00 97.00 86 ASN A CA 1
ATOM 673 C C . ASN A 1 86 ? -27.105 4.613 30.080 1.00 97.00 86 ASN A C 1
ATOM 675 O O . ASN A 1 86 ? -26.440 5.170 29.211 1.00 97.00 86 ASN A O 1
ATOM 679 N N . THR A 1 87 ? -28.407 4.350 29.932 1.00 97.44 87 THR A N 1
ATOM 680 C CA . THR A 1 87 ? -29.153 4.730 28.725 1.00 97.44 87 THR A CA 1
ATOM 681 C C . THR A 1 87 ? -29.075 6.234 28.473 1.00 97.44 87 THR A C 1
ATOM 683 O O . THR A 1 87 ? -28.724 6.643 27.371 1.00 97.44 87 THR A O 1
ATOM 686 N N . LEU A 1 88 ? -29.298 7.060 29.500 1.00 97.19 88 LEU A N 1
ATOM 687 C CA . LEU A 1 88 ? -29.207 8.515 29.367 1.00 97.19 88 LEU A CA 1
ATOM 688 C C . LEU A 1 88 ? -27.795 8.972 28.969 1.00 97.19 88 LEU A C 1
ATOM 690 O O . LEU A 1 88 ? -27.644 9.853 28.129 1.00 97.19 88 LEU A O 1
ATOM 694 N N . ARG A 1 89 ? -26.745 8.372 29.542 1.00 96.50 89 ARG A N 1
ATOM 695 C CA . ARG A 1 89 ? -25.355 8.659 29.157 1.00 96.50 89 ARG A CA 1
ATOM 696 C C . ARG A 1 89 ? -25.121 8.352 27.679 1.00 96.50 89 ARG A C 1
ATOM 698 O O . ARG A 1 89 ? -24.486 9.150 26.993 1.00 96.50 89 ARG A O 1
ATOM 705 N N . ASP A 1 90 ? -25.600 7.206 27.209 1.00 96.38 90 ASP A N 1
ATOM 706 C CA . ASP A 1 90 ? -25.395 6.766 25.831 1.00 96.38 90 ASP A CA 1
ATOM 707 C C . ASP A 1 90 ? -26.179 7.657 24.851 1.00 96.38 90 ASP A C 1
ATOM 709 O O . ASP A 1 90 ? -25.638 8.050 23.821 1.00 96.38 90 ASP A O 1
ATOM 713 N N . GLU A 1 91 ? -27.395 8.082 25.208 1.00 96.56 91 GLU A N 1
ATOM 714 C CA . GLU A 1 91 ? -28.171 9.077 24.453 1.00 96.56 91 GLU A CA 1
ATOM 715 C C . GLU A 1 91 ? -27.471 10.439 24.389 1.00 96.56 91 GLU A C 1
ATOM 717 O O . GLU A 1 91 ? -27.378 11.031 23.316 1.00 96.56 91 GLU A O 1
ATOM 722 N N . VAL A 1 92 ? -26.929 10.923 25.510 1.00 96.38 92 VAL A N 1
ATOM 723 C CA . VAL A 1 92 ? -26.171 12.186 25.559 1.00 96.38 92 VAL A CA 1
ATOM 724 C C . VAL A 1 92 ? -24.877 12.094 24.746 1.00 96.38 92 VAL A C 1
ATOM 726 O O . VAL A 1 92 ? -24.465 13.078 24.134 1.00 96.38 92 VAL A O 1
ATOM 729 N N . ARG A 1 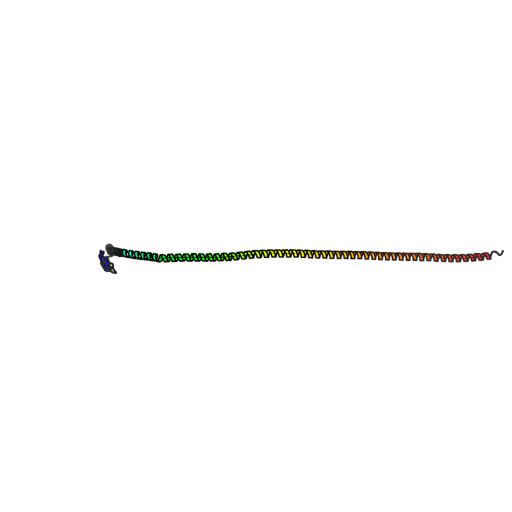93 ? -24.233 10.922 24.711 1.00 96.00 93 ARG A N 1
ATOM 730 C CA . ARG A 1 93 ? -23.006 10.690 23.934 1.00 96.00 93 ARG A CA 1
ATOM 731 C C . ARG A 1 93 ? -23.278 10.477 22.444 1.00 96.00 93 ARG A C 1
ATOM 733 O O . ARG A 1 93 ? -22.396 10.745 21.633 1.00 96.00 93 ARG A O 1
ATOM 740 N N . LYS A 1 94 ? -24.477 10.028 22.075 1.00 95.31 94 LYS A N 1
ATOM 741 C CA . LYS A 1 94 ? -24.823 9.651 20.702 1.00 95.31 94 LYS A CA 1
ATOM 742 C C . LYS A 1 94 ? -24.507 10.726 19.650 1.00 95.31 94 LYS A C 1
ATOM 744 O O . LYS A 1 94 ? -23.843 10.369 18.684 1.00 95.31 94 LYS A O 1
ATOM 749 N N . PRO A 1 95 ? -24.846 12.021 19.830 1.00 97.00 95 PRO A N 1
ATOM 750 C CA . PRO A 1 95 ? -24.499 13.049 18.847 1.00 97.00 95 PRO A CA 1
ATOM 751 C C . PRO A 1 95 ? -22.990 13.184 18.609 1.00 97.00 95 PRO A C 1
ATOM 753 O O . PRO A 1 95 ? -22.571 13.440 17.485 1.00 97.00 95 PRO A O 1
ATOM 756 N N . LEU A 1 96 ? -22.171 12.998 19.652 1.00 95.00 96 LEU A N 1
ATOM 757 C CA . LEU A 1 96 ? -20.715 13.026 19.522 1.00 95.00 96 LEU A CA 1
ATOM 758 C C . LEU A 1 96 ? -20.218 11.805 18.746 1.00 95.00 96 LEU A C 1
ATOM 760 O O . LEU A 1 96 ? -19.406 11.957 17.845 1.00 95.00 96 LEU A O 1
ATOM 764 N N . SER A 1 97 ? -20.726 10.614 19.061 1.00 94.62 97 SER A N 1
ATOM 765 C CA . SER A 1 97 ? -20.336 9.390 18.355 1.00 94.62 97 SER A CA 1
ATOM 766 C C . SER A 1 97 ? -20.777 9.380 16.889 1.00 94.62 97 SER A C 1
ATOM 768 O O . SER A 1 97 ? -20.019 8.928 16.036 1.00 94.62 97 SER A O 1
ATOM 770 N N . ASP A 1 98 ? -21.958 9.921 16.580 1.00 95.19 98 ASP A N 1
ATOM 771 C CA . ASP A 1 98 ? -22.427 10.079 15.200 1.00 95.19 98 ASP A CA 1
ATOM 772 C C . ASP A 1 98 ? -21.540 11.081 14.431 1.00 95.19 98 ASP A C 1
ATOM 774 O O . ASP A 1 98 ? -21.165 10.823 13.287 1.00 95.19 98 ASP A O 1
ATOM 778 N N . TRP A 1 99 ? -21.130 12.182 15.074 1.00 95.81 99 TRP A N 1
ATOM 779 C CA . TRP A 1 99 ? -20.199 13.153 14.491 1.00 95.81 99 TRP A CA 1
ATOM 780 C C . TRP A 1 99 ? -18.793 12.572 14.278 1.00 95.81 99 TRP A C 1
ATOM 782 O O . TRP A 1 99 ? -18.219 12.760 13.210 1.00 95.81 99 TRP A O 1
ATOM 792 N N . GLU A 1 100 ? -18.245 11.831 15.248 1.00 91.75 100 GLU A N 1
ATOM 793 C CA . GLU A 1 100 ? -16.951 11.139 15.123 1.00 91.75 100 GLU A CA 1
ATOM 794 C C . GLU A 1 100 ? -16.959 10.160 13.934 1.00 91.75 100 GLU A C 1
ATOM 796 O O . GLU A 1 100 ? -16.023 10.152 13.134 1.00 91.75 100 GLU A O 1
ATOM 801 N N . ALA A 1 101 ? -18.043 9.394 13.766 1.00 93.25 101 ALA A N 1
ATOM 802 C CA . ALA A 1 101 ? -18.211 8.478 12.637 1.00 93.25 101 ALA A CA 1
ATOM 803 C C . ALA A 1 101 ? -18.337 9.211 11.288 1.00 93.25 101 ALA A C 1
ATOM 805 O O . ALA A 1 101 ? -17.845 8.735 10.262 1.00 93.25 101 ALA A O 1
ATOM 806 N N . GLU A 1 102 ? -18.989 10.376 11.264 1.00 91.00 102 GLU A N 1
ATOM 807 C CA . GLU A 1 102 ? -19.058 11.214 10.067 1.00 91.00 102 GLU A CA 1
ATOM 808 C C . GLU A 1 102 ? -17.690 11.812 9.711 1.00 91.00 102 GLU A C 1
ATOM 810 O O . GLU A 1 102 ? -17.310 11.790 8.542 1.00 91.00 102 GLU A O 1
ATOM 815 N N . GLN A 1 103 ? -16.913 12.267 10.700 1.00 90.56 103 GLN A N 1
ATOM 816 C CA . GLN A 1 103 ? -15.543 12.745 10.482 1.00 90.56 103 GLN A CA 1
ATOM 817 C C . GLN A 1 103 ? -14.634 11.648 9.927 1.00 90.56 103 GLN A C 1
ATOM 819 O O . GLN A 1 103 ? -13.867 11.904 9.004 1.00 90.56 103 GLN A O 1
ATOM 824 N N . GLU A 1 104 ? -14.738 10.423 10.442 1.00 91.75 104 GLU A N 1
ATOM 825 C CA . GLU A 1 104 ? -13.967 9.290 9.925 1.00 91.75 104 GLU A CA 1
ATOM 826 C C . GLU A 1 104 ? -14.323 8.987 8.464 1.00 91.75 104 GLU A C 1
ATOM 828 O O . GLU A 1 104 ? -13.436 8.786 7.632 1.00 91.75 104 GLU A O 1
ATOM 833 N N . ARG A 1 105 ? -15.615 9.024 8.113 1.00 91.88 105 ARG A N 1
ATOM 834 C CA . ARG A 1 105 ? -16.038 8.860 6.718 1.00 91.88 105 ARG A CA 1
ATOM 835 C C . ARG A 1 105 ? -15.530 9.976 5.813 1.00 91.88 105 ARG A C 1
ATOM 837 O O . ARG A 1 105 ? -15.077 9.673 4.713 1.00 91.88 105 ARG A O 1
ATOM 844 N N . LEU A 1 106 ? -15.612 11.229 6.257 1.00 90.38 106 LEU A N 1
ATOM 845 C CA . LEU A 1 106 ? -15.111 12.377 5.501 1.00 90.38 106 LEU A CA 1
ATOM 846 C C . LEU A 1 106 ? -13.598 12.285 5.292 1.00 90.38 106 LEU A C 1
ATOM 848 O O . LEU A 1 106 ? -13.137 12.501 4.179 1.00 90.38 106 LEU A O 1
ATOM 852 N N . ALA A 1 107 ? -12.839 11.894 6.317 1.00 91.88 107 ALA A N 1
ATOM 853 C CA . ALA A 1 107 ? -11.396 11.697 6.209 1.00 91.88 107 ALA A CA 1
ATOM 854 C C . ALA A 1 107 ? -11.042 10.580 5.216 1.00 91.88 107 ALA A C 1
ATOM 856 O O . ALA A 1 107 ? -10.118 10.726 4.418 1.00 91.88 107 ALA A O 1
ATOM 857 N N . LEU A 1 108 ? -11.796 9.477 5.223 1.00 92.19 108 LEU A N 1
ATOM 858 C CA . LEU A 1 108 ? -11.597 8.378 4.280 1.00 92.19 108 LEU A CA 1
ATOM 859 C C . LEU A 1 108 ? -11.962 8.774 2.840 1.00 92.19 108 LEU A C 1
ATOM 861 O O . LEU A 1 108 ? -11.274 8.382 1.896 1.00 92.19 108 LEU A O 1
ATOM 865 N N . GLU A 1 109 ? -13.022 9.562 2.662 1.00 90.19 109 GLU A N 1
ATOM 866 C CA . GLU A 1 109 ? -13.411 10.114 1.362 1.00 90.19 109 GLU A CA 1
ATOM 867 C C . GLU A 1 109 ? -12.383 11.131 0.846 1.00 90.19 109 GLU A C 1
ATOM 869 O O . GLU A 1 109 ? -11.988 11.065 -0.318 1.00 90.19 109 GLU A O 1
ATOM 874 N N . GLU A 1 110 ? -11.876 12.014 1.708 1.00 88.25 110 GLU A N 1
ATOM 875 C CA . GLU A 1 110 ? -10.806 12.959 1.382 1.00 88.25 110 GLU A CA 1
ATOM 876 C C . GLU A 1 110 ? -9.511 12.227 1.008 1.00 88.25 110 GLU A C 1
ATOM 878 O O . GLU A 1 110 ? -8.893 12.541 -0.009 1.00 88.25 110 GLU A O 1
ATOM 883 N N . GLU A 1 111 ? -9.125 11.192 1.757 1.00 91.88 111 GLU A N 1
ATOM 884 C CA . GLU A 1 111 ? -7.964 10.364 1.427 1.00 91.88 111 GLU A CA 1
ATOM 885 C C . GLU A 1 111 ? -8.140 9.662 0.069 1.00 91.88 111 GLU A C 1
ATOM 887 O O . GLU A 1 111 ? -7.199 9.593 -0.729 1.00 91.88 111 GLU A O 1
ATOM 892 N N . ALA A 1 112 ? -9.344 9.164 -0.227 1.00 92.31 112 ALA A N 1
ATOM 893 C CA . ALA A 1 112 ? -9.656 8.568 -1.522 1.00 92.31 112 ALA A CA 1
ATOM 894 C C . ALA A 1 112 ? -9.581 9.599 -2.659 1.00 92.31 112 ALA A C 1
ATOM 896 O O . ALA A 1 112 ? -9.005 9.304 -3.709 1.00 92.31 112 ALA A O 1
ATOM 897 N N . MET A 1 113 ? -10.093 10.812 -2.441 1.00 91.44 113 MET A N 1
ATOM 898 C CA . MET A 1 113 ? -10.016 11.920 -3.394 1.00 91.44 113 MET A CA 1
ATOM 899 C C . MET A 1 113 ? -8.571 12.347 -3.660 1.00 91.44 113 MET A C 1
ATOM 901 O O . MET A 1 113 ? -8.178 12.468 -4.818 1.00 91.44 113 MET A O 1
ATOM 905 N N . LEU A 1 114 ? -7.749 12.491 -2.617 1.00 91.88 114 LEU A N 1
ATOM 906 C CA . LEU A 1 114 ? -6.330 12.831 -2.750 1.00 91.88 114 LEU A CA 1
ATOM 907 C C . LEU A 1 114 ? -5.557 11.753 -3.518 1.00 91.88 114 LEU A C 1
ATOM 909 O O . LEU A 1 114 ? -4.733 12.071 -4.376 1.00 91.88 114 LEU A O 1
ATOM 913 N N . LYS A 1 115 ? -5.838 10.470 -3.258 1.00 93.69 115 LYS A N 1
ATOM 914 C CA . LYS A 1 115 ? -5.247 9.356 -4.018 1.00 93.69 115 LYS A CA 1
ATOM 915 C C . LYS A 1 115 ? -5.698 9.356 -5.475 1.00 93.69 115 LYS A C 1
ATOM 917 O O . LYS A 1 115 ? -4.876 9.115 -6.356 1.00 93.69 115 LYS A O 1
ATOM 922 N N . ALA A 1 116 ? -6.974 9.634 -5.737 1.00 92.50 116 ALA A N 1
ATOM 923 C CA . ALA A 1 116 ? -7.502 9.721 -7.093 1.00 92.50 116 ALA A CA 1
ATOM 924 C C . ALA A 1 116 ? -6.877 10.892 -7.868 1.00 92.50 116 ALA A C 1
ATOM 926 O O . ALA A 1 116 ? -6.470 10.716 -9.013 1.00 92.50 116 ALA A O 1
ATOM 927 N N . GLU A 1 117 ? -6.731 12.059 -7.238 1.00 91.94 117 GLU A N 1
ATOM 928 C CA . GLU A 1 117 ? -6.073 13.223 -7.838 1.00 91.94 117 GLU A CA 1
ATOM 929 C C . GLU A 1 117 ? -4.583 12.960 -8.101 1.00 91.94 117 GLU A C 1
ATOM 931 O O . GLU A 1 117 ? -4.073 13.277 -9.177 1.00 91.94 117 GLU A O 1
ATOM 936 N N . ALA A 1 118 ? -3.880 12.338 -7.149 1.00 92.94 118 ALA A N 1
ATOM 937 C CA . ALA A 1 118 ? -2.482 11.954 -7.322 1.00 92.94 118 ALA A CA 1
ATOM 938 C C . ALA A 1 118 ? -2.306 10.964 -8.483 1.00 92.94 118 ALA A C 1
ATOM 940 O O . ALA A 1 118 ? -1.397 11.127 -9.297 1.00 92.94 118 ALA A O 1
ATOM 941 N N . LEU A 1 119 ? -3.199 9.978 -8.595 1.00 94.06 119 LEU A N 1
ATOM 942 C CA . LEU A 1 119 ? -3.194 9.027 -9.701 1.00 94.06 119 LEU A CA 1
ATOM 943 C C . LEU A 1 119 ? -3.503 9.716 -11.037 1.00 94.06 119 LEU A C 1
ATOM 945 O O . LEU A 1 119 ? -2.847 9.424 -12.030 1.00 94.06 119 LEU A O 1
ATOM 949 N N . ALA A 1 120 ? -4.451 10.656 -11.072 1.00 93.44 120 ALA A N 1
ATOM 950 C CA . ALA A 1 120 ? -4.761 11.419 -12.281 1.00 93.44 120 ALA A CA 1
ATOM 951 C C . ALA A 1 120 ? -3.549 12.230 -12.773 1.00 93.44 120 ALA A C 1
ATOM 953 O O . ALA A 1 120 ? -3.230 12.186 -13.960 1.00 93.44 120 ALA A O 1
ATOM 954 N N . LYS A 1 121 ? -2.824 12.887 -11.857 1.00 93.25 121 LYS A N 1
ATOM 955 C CA . LYS A 1 121 ? -1.565 13.587 -12.167 1.00 93.25 121 LYS A CA 1
ATOM 956 C C . LYS A 1 121 ? -0.497 12.634 -12.705 1.00 93.25 121 LYS A C 1
ATOM 958 O O . LYS A 1 121 ? 0.173 12.964 -13.675 1.00 93.25 121 LYS A O 1
ATOM 963 N N . GLN A 1 122 ? -0.358 11.448 -12.106 1.00 92.12 122 GLN A N 1
ATOM 964 C CA . GLN A 1 122 ? 0.578 10.431 -12.597 1.00 92.12 122 GLN A CA 1
ATOM 965 C C . GLN A 1 122 ? 0.219 9.938 -13.999 1.00 92.12 122 GLN A C 1
ATOM 967 O O . GLN A 1 122 ? 1.101 9.802 -14.839 1.00 92.12 122 GLN A O 1
ATOM 972 N N . ILE A 1 123 ? -1.067 9.718 -14.278 1.00 93.69 123 ILE A N 1
ATOM 973 C CA . ILE A 1 123 ? -1.532 9.297 -15.604 1.00 93.69 123 ILE A CA 1
ATOM 974 C C . ILE A 1 123 ? -1.171 10.343 -16.663 1.00 93.69 123 ILE A C 1
ATOM 976 O O . ILE A 1 123 ? -0.729 9.971 -17.747 1.00 93.69 123 ILE A O 1
ATOM 980 N N . GLU A 1 124 ? -1.329 11.633 -16.363 1.00 90.75 124 GLU A N 1
ATOM 981 C CA . GLU A 1 124 ? -0.948 12.712 -17.280 1.00 90.75 124 GLU A CA 1
ATOM 982 C C . GLU A 1 124 ? 0.564 12.708 -17.547 1.00 90.75 124 GLU A C 1
ATOM 984 O O . GLU A 1 124 ? 0.981 12.668 -18.705 1.00 90.75 124 GLU A O 1
ATOM 989 N N . THR A 1 125 ? 1.388 12.622 -16.497 1.00 94.25 125 THR A N 1
ATOM 990 C CA . THR A 1 125 ? 2.850 12.567 -16.657 1.00 94.25 125 THR A CA 1
ATOM 991 C C . THR A 1 125 ? 3.315 11.317 -17.402 1.00 94.25 125 THR A C 1
ATOM 993 O O . THR A 1 125 ? 4.186 11.393 -18.267 1.00 94.25 125 THR A O 1
ATOM 996 N N . ASP A 1 126 ? 2.724 10.159 -17.107 1.00 93.62 126 ASP A N 1
ATOM 997 C CA . ASP A 1 126 ? 3.064 8.899 -17.767 1.00 93.62 126 ASP A CA 1
ATOM 998 C C . ASP A 1 126 ? 2.637 8.922 -19.238 1.00 93.62 126 ASP A C 1
ATOM 1000 O O . ASP A 1 126 ? 3.340 8.389 -20.100 1.00 93.62 126 ASP A O 1
ATOM 1004 N N . HIS A 1 127 ? 1.516 9.580 -19.550 1.00 95.56 127 HIS A N 1
ATOM 1005 C CA . HIS A 1 127 ? 1.066 9.773 -20.921 1.00 95.56 127 HIS A CA 1
ATOM 1006 C C . HIS A 1 127 ? 2.033 10.656 -21.718 1.00 95.56 127 HIS A C 1
ATOM 1008 O O . HIS A 1 127 ? 2.416 10.287 -22.830 1.00 95.56 127 HIS A O 1
ATOM 1014 N N . GLU A 1 128 ? 2.486 11.773 -21.147 1.00 94.12 128 GLU A N 1
ATOM 1015 C CA . GLU A 1 128 ? 3.498 12.632 -21.773 1.00 94.12 128 GLU A CA 1
ATOM 1016 C C . GLU A 1 128 ? 4.805 11.872 -22.033 1.00 94.12 128 GLU A C 1
ATOM 1018 O O . GLU A 1 128 ? 5.358 11.923 -23.136 1.00 94.12 128 GLU A O 1
ATOM 1023 N N . ILE A 1 129 ? 5.276 11.103 -21.048 1.00 94.12 129 ILE A N 1
ATOM 1024 C CA . ILE A 1 129 ? 6.477 10.272 -21.189 1.00 94.12 129 ILE A CA 1
ATOM 1025 C C . ILE A 1 129 ? 6.288 9.231 -22.298 1.00 94.12 129 ILE A C 1
ATOM 1027 O O . ILE A 1 129 ? 7.190 9.037 -23.116 1.00 94.12 129 ILE A O 1
ATOM 1031 N N . ALA A 1 130 ? 5.125 8.582 -22.366 1.00 95.31 130 ALA A N 1
ATOM 1032 C CA . ALA A 1 130 ? 4.828 7.601 -23.403 1.00 95.31 130 ALA A CA 1
ATOM 1033 C C . ALA A 1 130 ? 4.859 8.220 -24.812 1.00 95.31 130 ALA A C 1
ATOM 1035 O O . ALA A 1 130 ? 5.409 7.613 -25.734 1.00 95.31 130 ALA A O 1
ATOM 1036 N N . LEU A 1 131 ? 4.333 9.437 -24.987 1.00 95.25 131 LEU A N 1
ATOM 1037 C CA . LEU A 1 131 ? 4.401 10.158 -26.262 1.00 95.25 131 LEU A CA 1
ATOM 1038 C C . LEU A 1 131 ? 5.850 10.469 -26.664 1.00 95.25 131 LEU A C 1
ATOM 1040 O O . LEU A 1 131 ? 6.241 10.184 -27.797 1.00 95.25 131 LEU A O 1
ATOM 1044 N N . LEU A 1 132 ? 6.670 10.961 -25.730 1.00 94.88 132 LEU A N 1
ATOM 1045 C CA . LEU A 1 132 ? 8.094 11.228 -25.973 1.00 94.88 132 LEU A CA 1
ATOM 1046 C C . LEU A 1 132 ? 8.877 9.952 -26.319 1.00 94.88 132 LEU A C 1
ATOM 1048 O O . LEU A 1 132 ? 9.778 9.970 -27.161 1.00 94.88 132 LEU A O 1
ATOM 1052 N N . MET A 1 133 ? 8.546 8.827 -25.679 1.00 94.00 133 MET A N 1
ATOM 1053 C CA . MET A 1 133 ? 9.158 7.533 -25.987 1.00 94.00 133 MET A CA 1
ATOM 1054 C C . MET A 1 133 ? 8.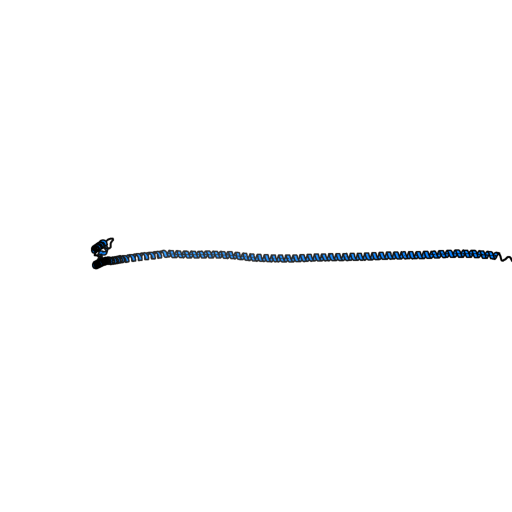790 7.040 -27.388 1.00 94.00 133 MET A C 1
ATOM 1056 O O . MET A 1 133 ? 9.667 6.531 -28.089 1.00 94.00 133 MET A O 1
ATOM 1060 N N . ASN A 1 134 ? 7.538 7.222 -27.814 1.00 94.81 134 ASN A N 1
ATOM 1061 C CA . ASN A 1 134 ? 7.110 6.886 -29.172 1.00 94.81 134 ASN A CA 1
ATOM 1062 C C . ASN A 1 134 ? 7.845 7.736 -30.215 1.00 94.81 134 ASN A C 1
ATOM 1064 O O . ASN A 1 134 ? 8.416 7.183 -31.151 1.00 94.81 134 ASN A O 1
ATOM 1068 N N . GLU A 1 135 ? 7.931 9.054 -30.011 1.00 94.81 135 GLU A N 1
ATOM 1069 C CA . GLU A 1 135 ? 8.669 9.946 -30.916 1.00 94.81 135 GLU A CA 1
ATOM 1070 C C . GLU A 1 135 ? 10.149 9.546 -31.023 1.00 94.81 135 GLU A C 1
ATOM 1072 O O . GLU A 1 135 ? 10.721 9.487 -32.115 1.00 94.81 135 GLU A O 1
ATOM 1077 N N . LYS A 1 136 ? 10.777 9.207 -29.889 1.00 95.62 136 LYS A N 1
ATOM 1078 C CA . LYS A 1 136 ? 12.152 8.703 -29.879 1.00 95.62 136 LYS A CA 1
ATOM 1079 C C . LYS A 1 136 ? 12.279 7.405 -30.675 1.00 95.62 136 LYS A C 1
ATOM 1081 O O . LYS A 1 136 ? 13.232 7.264 -31.436 1.00 95.62 136 LYS A O 1
ATOM 1086 N N . PHE A 1 137 ? 11.349 6.469 -30.506 1.00 95.25 137 PHE A N 1
ATOM 1087 C CA . PHE A 1 137 ? 11.372 5.208 -31.240 1.00 95.25 137 PHE A CA 1
ATOM 1088 C C . PHE A 1 137 ? 11.260 5.431 -32.753 1.00 95.25 137 PHE A C 1
ATOM 1090 O O . PHE A 1 137 ? 12.021 4.835 -33.519 1.00 95.25 137 PHE A O 1
ATOM 1097 N N . ASP A 1 138 ? 10.372 6.330 -33.178 1.00 93.75 138 ASP A N 1
ATOM 1098 C CA . ASP A 1 138 ? 10.207 6.689 -34.586 1.00 93.75 138 ASP A CA 1
ATOM 1099 C C . ASP A 1 138 ? 11.479 7.325 -35.158 1.00 93.75 138 ASP A C 1
ATOM 1101 O O . ASP A 1 138 ? 11.931 6.942 -36.243 1.00 93.75 138 ASP A O 1
ATOM 1105 N N . ARG A 1 139 ? 12.121 8.233 -34.410 1.00 92.94 139 ARG A N 1
ATOM 1106 C CA . ARG A 1 139 ? 13.411 8.820 -34.799 1.00 92.94 139 ARG A CA 1
ATOM 1107 C C . ARG A 1 139 ? 14.504 7.763 -34.920 1.00 92.94 139 ARG A C 1
ATOM 1109 O O . ARG A 1 139 ? 15.174 7.708 -35.949 1.00 92.94 139 ARG A O 1
ATOM 1116 N N . ASP A 1 140 ? 14.661 6.903 -33.919 1.00 94.12 140 ASP A N 1
ATOM 1117 C CA . ASP A 1 140 ? 15.687 5.856 -33.919 1.00 94.12 140 ASP A CA 1
ATOM 1118 C C . ASP A 1 140 ? 15.462 4.867 -35.083 1.00 94.12 140 ASP A C 1
ATOM 1120 O O . ASP A 1 140 ? 16.413 4.373 -35.697 1.00 94.12 140 ASP A O 1
ATOM 1124 N N . LEU A 1 141 ? 14.202 4.580 -35.431 1.00 95.19 141 LEU A N 1
ATOM 1125 C CA . LEU A 1 141 ? 13.855 3.758 -36.590 1.00 95.19 141 LEU A CA 1
ATOM 1126 C C . LEU A 1 141 ? 14.223 4.449 -37.911 1.00 95.19 141 LEU A C 1
ATOM 1128 O O . LEU A 1 141 ? 14.731 3.788 -38.822 1.00 95.19 141 LEU A O 1
ATOM 1132 N N . LEU A 1 142 ? 13.971 5.754 -38.029 1.00 94.06 142 LEU A N 1
ATOM 1133 C CA . LEU A 1 142 ? 14.356 6.549 -39.197 1.00 94.06 142 LEU A CA 1
ATOM 1134 C C . LEU A 1 142 ? 15.877 6.618 -39.352 1.00 94.06 142 LEU A C 1
ATOM 1136 O O . LEU A 1 142 ? 16.382 6.381 -40.448 1.00 94.06 142 LEU A O 1
ATOM 1140 N N . GLU A 1 143 ? 16.610 6.861 -38.265 1.00 93.19 143 GLU A N 1
ATOM 1141 C CA . GLU A 1 143 ? 18.075 6.886 -38.261 1.00 93.19 143 GLU A CA 1
ATOM 1142 C C . GLU A 1 143 ? 18.659 5.537 -38.686 1.00 93.19 143 GLU A C 1
ATOM 1144 O O . GLU A 1 143 ? 19.505 5.490 -39.578 1.00 93.19 143 GLU A O 1
ATOM 1149 N N . LYS A 1 144 ? 18.141 4.425 -38.148 1.00 94.19 144 LYS A N 1
ATOM 1150 C CA . LYS A 1 144 ? 18.554 3.075 -38.566 1.00 94.19 144 LYS A CA 1
ATOM 1151 C C . LYS A 1 144 ? 18.290 2.818 -40.047 1.00 94.19 144 LYS A C 1
ATOM 1153 O O . LYS A 1 144 ? 19.134 2.238 -40.728 1.00 94.19 144 LYS A O 1
ATOM 1158 N N . LYS A 1 145 ? 17.132 3.234 -40.569 1.00 94.50 145 LYS A N 1
ATOM 1159 C CA . LYS A 1 145 ? 16.822 3.102 -42.003 1.00 94.50 145 LYS A CA 1
ATOM 1160 C C . LYS A 1 145 ? 17.790 3.921 -42.858 1.00 94.50 145 LYS A C 1
ATOM 1162 O O . LYS A 1 145 ? 18.315 3.389 -43.834 1.00 94.50 145 LYS A O 1
ATOM 1167 N N . ALA A 1 146 ? 18.068 5.162 -42.464 1.00 93.94 146 ALA A N 1
ATOM 1168 C CA . ALA A 1 146 ? 19.017 6.028 -43.156 1.00 93.94 146 ALA A CA 1
ATOM 1169 C C . ALA A 1 146 ? 20.448 5.465 -43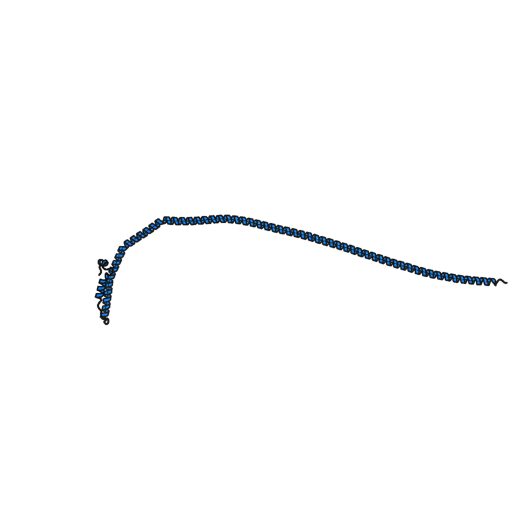.110 1.00 93.94 146 ALA A C 1
ATOM 1171 O O . ALA A 1 146 ? 21.173 5.532 -44.100 1.00 93.94 146 ALA A O 1
ATOM 1172 N N . GLU A 1 147 ? 20.863 4.870 -41.990 1.00 91.94 147 GLU A N 1
ATOM 1173 C CA . GLU A 1 147 ? 22.166 4.219 -41.875 1.00 91.94 147 GLU A CA 1
ATOM 1174 C C . GLU A 1 147 ? 22.268 2.995 -42.793 1.00 91.94 147 GLU A C 1
ATOM 1176 O O . GLU A 1 147 ? 23.250 2.852 -43.523 1.00 91.94 147 GLU A O 1
ATOM 1181 N N . LEU A 1 148 ? 21.236 2.147 -42.826 1.00 94.31 148 LEU A N 1
ATOM 1182 C CA . LEU A 1 148 ? 21.179 1.005 -43.741 1.00 94.31 148 LEU A CA 1
ATOM 1183 C C . LEU A 1 148 ? 21.238 1.444 -45.209 1.00 94.31 148 LEU A C 1
ATOM 1185 O O . LEU A 1 148 ? 21.911 0.801 -46.015 1.00 94.31 148 LEU A O 1
ATOM 1189 N N . GLU A 1 149 ? 20.571 2.541 -45.564 1.00 92.88 149 GLU A N 1
ATOM 1190 C CA . GLU A 1 149 ? 20.630 3.115 -46.910 1.00 92.88 149 GLU A CA 1
ATOM 1191 C C . GLU A 1 149 ? 22.028 3.653 -47.244 1.00 92.88 149 GLU A C 1
ATOM 1193 O O . GLU A 1 149 ? 22.567 3.335 -48.304 1.00 92.88 149 GLU A O 1
ATOM 1198 N N . ARG A 1 150 ? 22.679 4.366 -46.315 1.00 92.31 150 ARG A N 1
ATOM 1199 C CA . ARG A 1 150 ? 24.076 4.809 -46.475 1.00 92.31 150 ARG A CA 1
ATOM 1200 C C . ARG A 1 150 ? 25.029 3.633 -46.656 1.00 92.31 150 ARG A C 1
ATOM 1202 O O . ARG A 1 150 ? 25.896 3.680 -47.523 1.00 92.31 150 ARG A O 1
ATOM 1209 N N . GLN A 1 151 ? 24.862 2.566 -45.876 1.00 93.69 151 GLN A N 1
ATOM 1210 C CA . GLN A 1 151 ? 25.668 1.353 -46.013 1.00 93.69 151 GLN A CA 1
ATOM 1211 C C . GLN A 1 151 ? 25.431 0.663 -47.362 1.00 93.69 151 GLN A C 1
ATOM 1213 O O . GLN A 1 151 ? 26.377 0.148 -47.956 1.00 93.69 151 GLN A O 1
ATOM 1218 N N . ARG A 1 152 ? 24.191 0.653 -47.866 1.00 93.69 152 ARG A N 1
ATOM 1219 C CA . ARG A 1 152 ? 23.872 0.135 -49.203 1.00 93.69 152 ARG A CA 1
ATOM 1220 C C . ARG A 1 152 ? 24.547 0.949 -50.294 1.00 93.69 152 ARG A C 1
ATOM 1222 O O . ARG A 1 152 ? 25.252 0.362 -51.107 1.00 93.69 152 ARG A O 1
ATOM 1229 N N . LEU A 1 153 ? 24.401 2.271 -50.260 1.00 93.94 153 LEU A N 1
ATOM 1230 C CA . LEU A 1 153 ? 25.031 3.158 -51.232 1.00 93.94 153 LEU A CA 1
ATOM 1231 C C . LEU A 1 153 ? 26.558 3.015 -51.209 1.00 93.94 153 LEU A C 1
ATOM 1233 O O . LEU A 1 153 ? 27.165 2.847 -52.259 1.00 93.94 153 LEU A O 1
ATOM 1237 N N . ALA A 1 154 ? 27.173 2.979 -50.023 1.00 94.31 154 ALA A N 1
ATOM 1238 C CA . ALA A 1 154 ? 28.615 2.777 -49.884 1.00 94.31 154 ALA A CA 1
ATOM 1239 C C . ALA A 1 154 ? 29.078 1.431 -50.468 1.00 94.31 154 ALA A C 1
ATOM 1241 O O . ALA A 1 154 ? 30.103 1.373 -51.143 1.00 94.31 154 ALA A O 1
ATOM 1242 N N . ARG A 1 155 ? 28.317 0.345 -50.262 1.00 94.25 155 ARG A N 1
ATOM 1243 C CA . ARG A 1 155 ? 28.610 -0.960 -50.883 1.00 94.25 155 ARG A CA 1
ATOM 1244 C C . ARG A 1 155 ? 28.452 -0.918 -52.398 1.00 94.25 155 ARG A C 1
ATOM 1246 O O . ARG A 1 155 ? 29.278 -1.487 -53.100 1.00 94.25 155 ARG A O 1
ATOM 1253 N N . GLU A 1 156 ? 27.415 -0.262 -52.909 1.00 93.00 156 GLU A N 1
ATOM 1254 C CA . GLU A 1 156 ? 27.215 -0.101 -54.352 1.00 93.00 156 GLU A CA 1
ATOM 1255 C C . GLU A 1 156 ? 28.332 0.728 -54.995 1.00 93.00 156 GLU A C 1
ATOM 1257 O O . GLU A 1 156 ? 28.813 0.379 -56.073 1.00 93.00 156 GLU A O 1
ATOM 1262 N N . GLU A 1 157 ? 28.777 1.802 -54.342 1.00 92.12 157 GLU A N 1
ATOM 1263 C CA . GLU A 1 157 ? 29.926 2.596 -54.782 1.00 92.12 157 GLU A CA 1
ATOM 1264 C C . GLU A 1 157 ? 31.223 1.789 -54.754 1.00 92.12 157 GLU A C 1
ATOM 1266 O O . GLU A 1 157 ? 31.992 1.849 -55.711 1.00 92.12 157 GLU A O 1
ATOM 1271 N N . GLU A 1 158 ? 31.447 0.995 -53.708 1.00 92.69 158 GLU A N 1
ATOM 1272 C CA . GLU A 1 158 ? 32.615 0.121 -53.607 1.00 92.69 158 GLU A CA 1
ATOM 1273 C C . GLU A 1 158 ? 32.610 -0.946 -54.708 1.00 92.69 158 GLU A C 1
ATOM 1275 O O . GLU A 1 158 ? 33.613 -1.131 -55.391 1.00 92.69 158 GLU A O 1
ATOM 1280 N N . ILE A 1 159 ? 31.462 -1.574 -54.982 1.00 93.19 159 ILE A N 1
ATOM 1281 C CA . ILE A 1 159 ? 31.314 -2.517 -56.100 1.00 93.19 159 ILE A CA 1
ATOM 1282 C C . ILE A 1 159 ? 31.599 -1.820 -57.438 1.00 93.19 159 ILE A C 1
ATOM 1284 O O . ILE A 1 159 ? 32.283 -2.386 -58.289 1.00 93.19 159 ILE A O 1
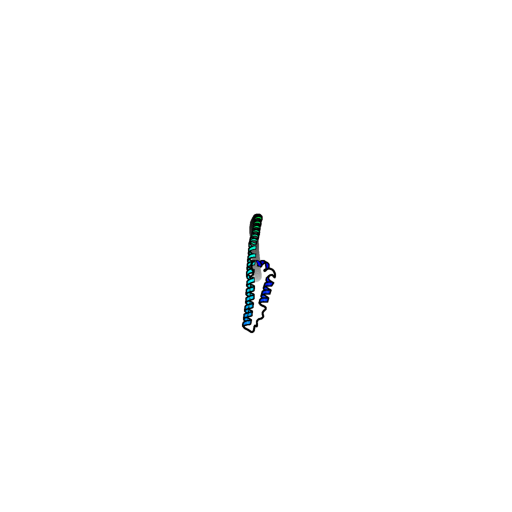ATOM 1288 N N . LYS A 1 160 ? 31.124 -0.582 -57.639 1.00 92.75 160 LYS A N 1
ATOM 1289 C CA . LYS A 1 160 ? 31.429 0.200 -58.851 1.00 92.75 160 LYS A CA 1
ATOM 1290 C C . LYS A 1 160 ? 32.922 0.511 -58.967 1.00 92.75 160 LYS A C 1
ATOM 1292 O O . LYS A 1 160 ? 33.463 0.414 -60.066 1.00 92.75 160 LYS A O 1
ATOM 1297 N N . ARG A 1 161 ? 33.592 0.860 -57.863 1.00 92.75 161 ARG A N 1
ATOM 1298 C CA . ARG A 1 161 ? 35.046 1.094 -57.833 1.00 92.75 161 ARG A CA 1
ATOM 1299 C C . ARG A 1 161 ? 35.817 -0.174 -58.159 1.00 92.75 161 ARG A C 1
ATOM 1301 O O . ARG A 1 161 ? 36.671 -0.131 -59.035 1.00 92.75 161 ARG A O 1
ATOM 1308 N N . GLN A 1 162 ? 35.462 -1.293 -57.537 1.00 92.12 162 GLN A N 1
ATOM 1309 C CA . GLN A 1 162 ? 36.075 -2.593 -57.804 1.00 92.12 162 GLN A CA 1
ATOM 1310 C C . GLN A 1 162 ? 35.858 -3.027 -59.253 1.00 92.12 162 GLN A C 1
ATOM 1312 O O . GLN A 1 162 ? 36.797 -3.476 -59.899 1.00 92.12 162 GLN A O 1
ATOM 1317 N N . ALA A 1 163 ? 34.659 -2.834 -59.806 1.00 92.69 163 ALA A N 1
ATOM 1318 C CA . ALA A 1 163 ? 34.388 -3.120 -61.211 1.00 92.69 163 ALA A CA 1
ATOM 1319 C C . ALA A 1 163 ? 35.207 -2.221 -62.155 1.00 92.69 163 ALA A C 1
ATOM 1321 O O . ALA A 1 163 ? 35.745 -2.707 -63.148 1.00 92.69 163 ALA A O 1
ATOM 1322 N N . ALA A 1 164 ? 35.340 -0.927 -61.845 1.00 92.25 164 ALA A N 1
ATOM 1323 C CA . ALA A 1 164 ? 36.157 0.003 -62.624 1.00 92.25 164 ALA A CA 1
ATOM 1324 C C . ALA A 1 164 ? 37.659 -0.322 -62.533 1.00 92.25 164 ALA A C 1
ATOM 1326 O O . ALA A 1 164 ? 38.365 -0.275 -63.539 1.00 92.25 164 ALA A O 1
ATOM 1327 N N . GLU A 1 165 ? 38.148 -0.686 -61.348 1.00 91.31 165 GLU A N 1
ATOM 1328 C CA . GLU A 1 165 ? 39.534 -1.097 -61.137 1.00 91.31 165 GLU A CA 1
ATOM 1329 C C . GLU A 1 165 ? 39.836 -2.426 -61.826 1.00 91.31 165 GLU A C 1
ATOM 1331 O O . GLU A 1 165 ? 40.838 -2.527 -62.531 1.00 91.31 165 GLU A O 1
ATOM 1336 N N . GLN A 1 166 ? 38.941 -3.408 -61.718 1.00 91.62 166 GLN A N 1
ATOM 1337 C CA . GLN A 1 166 ? 39.065 -4.677 -62.426 1.00 91.62 166 GLN A CA 1
ATOM 1338 C C . GLN A 1 166 ? 39.076 -4.460 -63.943 1.00 91.62 166 GLN A C 1
ATOM 1340 O O . GLN A 1 166 ? 39.940 -4.998 -64.629 1.00 91.62 166 GLN A O 1
ATOM 1345 N N . ALA A 1 167 ? 38.200 -3.597 -64.468 1.00 90.62 167 ALA A N 1
ATOM 1346 C CA . ALA A 1 167 ? 38.208 -3.233 -65.882 1.00 90.62 167 ALA A CA 1
ATOM 1347 C C . ALA A 1 167 ? 39.524 -2.556 -66.307 1.00 90.62 167 ALA A C 1
ATOM 1349 O O . ALA A 1 167 ? 40.018 -2.826 -67.401 1.00 90.62 167 ALA A O 1
ATOM 1350 N N . ARG A 1 168 ? 40.122 -1.716 -65.448 1.00 92.19 168 ARG A N 1
ATOM 1351 C CA . ARG A 1 168 ? 41.439 -1.109 -65.698 1.00 92.19 168 ARG A CA 1
ATOM 1352 C C . ARG A 1 168 ? 42.543 -2.165 -65.726 1.00 92.19 168 ARG A C 1
ATOM 1354 O O . ARG A 1 168 ? 43.334 -2.162 -66.661 1.00 92.19 168 ARG A O 1
ATOM 1361 N N . ILE A 1 169 ? 42.578 -3.066 -64.742 1.00 92.00 169 ILE A N 1
ATOM 1362 C CA . ILE A 1 169 ? 43.567 -4.154 -64.667 1.00 92.00 169 ILE A CA 1
ATOM 1363 C C . ILE A 1 169 ? 43.437 -5.075 -65.883 1.00 92.00 169 ILE A C 1
ATOM 1365 O O . ILE A 1 169 ? 44.439 -5.447 -66.486 1.00 92.00 169 ILE A O 1
ATOM 1369 N N . ASP A 1 170 ? 42.215 -5.423 -66.284 1.00 90.19 170 ASP A N 1
ATOM 1370 C CA . ASP A 1 170 ? 41.984 -6.273 -67.450 1.00 90.19 170 ASP A CA 1
ATOM 1371 C C . ASP A 1 170 ? 42.344 -5.562 -68.762 1.00 90.19 170 ASP A C 1
ATOM 1373 O O . ASP A 1 170 ? 42.882 -6.196 -69.671 1.00 90.19 170 ASP A O 1
ATOM 1377 N N . ALA A 1 171 ? 42.104 -4.250 -68.869 1.00 90.31 171 ALA A N 1
ATOM 1378 C CA . ALA A 1 171 ? 42.555 -3.448 -70.006 1.00 90.31 171 ALA A CA 1
ATOM 1379 C C . ALA A 1 171 ? 44.088 -3.344 -70.063 1.00 90.31 171 ALA A C 1
ATOM 1381 O O . ALA A 1 171 ? 44.665 -3.509 -71.133 1.00 90.31 171 ALA A O 1
ATOM 1382 N N . GLU A 1 172 ? 44.751 -3.139 -68.923 1.00 89.75 172 GLU A N 1
ATOM 1383 C CA . GLU A 1 172 ? 46.212 -3.099 -68.819 1.00 89.75 172 GLU A CA 1
ATOM 1384 C C . GLU A 1 172 ? 46.838 -4.455 -69.164 1.00 89.75 172 GLU A C 1
ATOM 1386 O O . GLU A 1 172 ? 47.785 -4.514 -69.942 1.00 89.75 172 GLU A O 1
ATOM 1391 N N . ARG A 1 173 ? 46.259 -5.563 -68.684 1.00 90.12 173 ARG A N 1
ATOM 1392 C CA . ARG A 1 173 ? 46.680 -6.923 -69.058 1.00 90.12 173 ARG A CA 1
ATOM 1393 C C . ARG A 1 173 ? 46.521 -7.188 -70.549 1.00 90.12 173 ARG A C 1
ATOM 1395 O O . ARG A 1 173 ? 47.404 -7.793 -71.147 1.00 90.12 173 ARG A O 1
ATOM 1402 N N . LYS A 1 174 ? 45.416 -6.744 -71.157 1.00 91.88 174 LYS A N 1
ATOM 1403 C CA . LYS A 1 174 ? 45.216 -6.855 -72.610 1.00 91.88 174 LYS A CA 1
ATOM 1404 C C . LYS A 1 174 ? 46.233 -6.020 -73.379 1.00 91.88 174 LYS A C 1
ATOM 1406 O O . LYS A 1 174 ? 46.823 -6.534 -74.318 1.00 91.88 174 LYS A O 1
ATOM 1411 N N . ALA A 1 175 ? 46.481 -4.783 -72.953 1.00 89.25 175 ALA A N 1
ATOM 1412 C CA . ALA A 1 175 ? 47.485 -3.924 -73.570 1.00 89.25 175 ALA A CA 1
ATOM 1413 C C . ALA A 1 175 ? 48.893 -4.530 -73.454 1.00 89.25 175 ALA A C 1
ATOM 1415 O O . ALA A 1 175 ? 49.629 -4.555 -74.436 1.00 89.25 175 ALA A O 1
ATOM 1416 N N . LEU A 1 176 ? 49.254 -5.084 -72.292 1.00 90.00 176 LEU A N 1
ATOM 1417 C CA . LEU A 1 176 ? 50.529 -5.773 -72.107 1.00 90.00 176 LEU A CA 1
ATOM 1418 C C . LEU A 1 176 ? 50.628 -7.020 -72.994 1.00 90.00 176 LEU A C 1
ATOM 1420 O O . LEU A 1 176 ? 51.635 -7.197 -73.669 1.00 90.00 176 LEU A O 1
ATOM 1424 N N . ALA A 1 177 ? 49.570 -7.831 -73.069 1.00 90.88 177 ALA A N 1
AT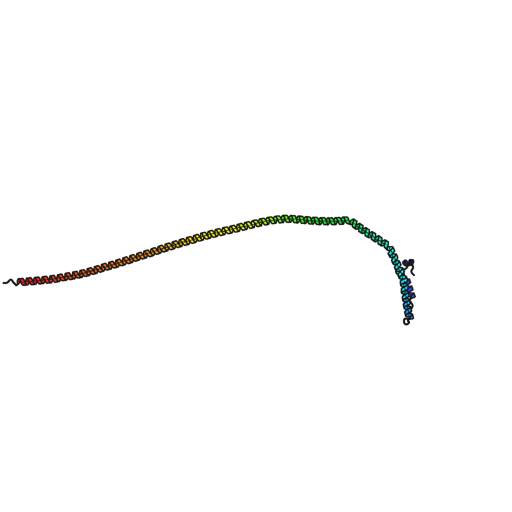OM 1425 C CA . ALA A 1 177 ? 49.523 -8.991 -73.957 1.00 90.88 177 ALA A CA 1
ATOM 1426 C C . ALA A 1 177 ? 49.628 -8.597 -75.443 1.00 90.88 177 ALA A C 1
ATOM 1428 O O . ALA A 1 177 ? 50.250 -9.312 -76.226 1.00 90.88 177 ALA A O 1
ATOM 1429 N N . GLU A 1 178 ? 49.061 -7.457 -75.851 1.00 88.25 178 GLU A N 1
ATOM 1430 C CA . GLU A 1 178 ? 49.219 -6.915 -77.206 1.00 88.25 178 GLU A CA 1
ATOM 1431 C C . GLU A 1 178 ? 50.646 -6.428 -77.472 1.00 88.25 178 GLU A C 1
ATOM 1433 O O . GLU A 1 178 ? 51.173 -6.680 -78.556 1.00 88.25 178 GLU A O 1
ATOM 1438 N N . ILE A 1 179 ? 51.293 -5.788 -76.493 1.00 87.12 179 ILE A N 1
ATOM 1439 C CA . ILE A 1 179 ? 52.699 -5.371 -76.581 1.00 87.12 179 ILE A CA 1
ATOM 1440 C C . ILE A 1 179 ? 53.613 -6.596 -76.669 1.00 87.12 179 ILE A C 1
ATOM 1442 O O . ILE A 1 179 ? 54.486 -6.633 -77.531 1.00 87.12 179 ILE A O 1
ATOM 1446 N N . GLU A 1 180 ? 53.404 -7.616 -75.838 1.00 87.94 180 GLU A N 1
ATOM 1447 C CA . GLU A 1 180 ? 54.165 -8.869 -75.882 1.00 87.94 180 GLU A CA 1
ATOM 1448 C C . GLU A 1 180 ? 53.948 -9.609 -77.207 1.00 87.94 180 GLU A C 1
ATOM 1450 O O . GLU A 1 180 ? 54.908 -10.051 -77.836 1.00 87.94 180 GLU A O 1
ATOM 1455 N N . ALA A 1 181 ? 52.707 -9.683 -77.697 1.00 88.44 181 ALA A N 1
ATOM 1456 C CA . ALA A 1 181 ? 52.412 -10.269 -79.002 1.00 88.44 181 ALA A CA 1
ATOM 1457 C C . ALA A 1 181 ? 53.043 -9.467 -80.153 1.00 88.44 181 ALA A C 1
ATOM 1459 O O . ALA A 1 181 ? 53.509 -10.056 -81.131 1.00 88.44 181 ALA A O 1
ATOM 1460 N N . ALA A 1 182 ? 53.076 -8.135 -80.061 1.00 85.94 182 ALA A N 1
ATOM 1461 C CA . ALA A 1 182 ? 53.753 -7.280 -81.031 1.00 85.94 182 ALA A CA 1
ATOM 1462 C C . ALA A 1 182 ? 55.277 -7.464 -80.984 1.00 85.94 182 ALA A C 1
ATOM 1464 O O . ALA A 1 182 ? 55.895 -7.616 -82.036 1.00 85.94 182 ALA A O 1
ATOM 1465 N N . ALA A 1 183 ? 55.867 -7.536 -79.788 1.00 87.88 183 ALA A N 1
ATOM 1466 C CA . ALA A 1 183 ? 57.288 -7.803 -79.591 1.00 87.88 183 ALA A CA 1
ATOM 1467 C C . ALA A 1 183 ? 57.676 -9.185 -80.133 1.00 87.88 183 ALA A C 1
ATOM 1469 O O . ALA A 1 183 ? 58.699 -9.311 -80.804 1.00 87.88 183 ALA A O 1
ATOM 1470 N N . GLN A 1 184 ? 56.834 -10.202 -79.925 1.00 86.31 184 GLN A N 1
ATOM 1471 C CA . GLN A 1 184 ? 57.062 -11.535 -80.476 1.00 86.31 184 GLN A CA 1
ATOM 1472 C C . GLN A 1 184 ? 56.990 -11.533 -82.005 1.00 86.31 184 GLN A C 1
ATOM 1474 O O . GLN A 1 184 ? 57.869 -12.088 -82.653 1.00 86.31 184 GLN A O 1
ATOM 1479 N N . ARG A 1 185 ? 56.007 -10.843 -82.600 1.00 85.50 185 ARG A N 1
ATOM 1480 C CA . ARG A 1 185 ? 55.939 -10.676 -84.063 1.00 85.50 185 ARG A CA 1
ATOM 1481 C C . ARG A 1 185 ? 57.170 -9.958 -84.609 1.00 85.50 185 ARG A C 1
ATOM 1483 O O . ARG A 1 185 ? 57.683 -10.348 -85.652 1.00 85.50 185 ARG A O 1
ATOM 1490 N N . GLU A 1 186 ? 57.650 -8.921 -83.928 1.00 83.81 186 GLU A N 1
ATOM 1491 C CA . GLU A 1 186 ? 58.861 -8.205 -84.334 1.00 83.81 186 GLU A CA 1
ATOM 1492 C C . GLU A 1 186 ? 60.109 -9.094 -84.219 1.00 83.81 186 GLU A C 1
ATOM 1494 O O . GLU A 1 186 ? 60.941 -9.103 -85.128 1.00 83.81 186 GLU A O 1
ATOM 1499 N N . ALA A 1 187 ? 60.224 -9.880 -83.146 1.00 85.44 187 ALA A N 1
ATOM 1500 C CA . ALA A 1 187 ? 61.299 -10.849 -82.961 1.00 85.44 187 ALA A CA 1
ATOM 1501 C C . ALA A 1 187 ? 61.265 -11.950 -84.033 1.00 85.44 187 ALA A C 1
ATOM 1503 O O . ALA A 1 187 ? 62.301 -12.259 -84.620 1.00 85.44 187 ALA A O 1
ATOM 1504 N N . ASP A 1 188 ? 60.085 -12.482 -84.355 1.00 85.00 188 ASP A N 1
ATOM 1505 C CA . ASP A 1 188 ? 59.898 -13.493 -85.398 1.00 85.00 188 ASP A CA 1
ATOM 1506 C C . ASP A 1 188 ? 60.247 -12.934 -86.788 1.00 85.00 188 ASP A C 1
ATOM 1508 O O . ASP A 1 188 ? 60.907 -13.610 -87.581 1.00 85.00 188 ASP A O 1
ATOM 1512 N N . LEU A 1 189 ? 59.868 -11.681 -87.078 1.00 87.06 189 LEU A N 1
ATOM 1513 C CA . LEU A 1 189 ? 60.237 -10.983 -88.314 1.00 87.06 189 LEU A CA 1
ATOM 1514 C C . LEU A 1 189 ? 61.745 -10.739 -88.405 1.00 87.06 189 LEU A C 1
ATOM 1516 O O . LEU A 1 189 ? 62.331 -10.973 -89.460 1.00 87.06 189 LEU A O 1
ATOM 1520 N N . LYS A 1 190 ? 62.392 -10.318 -87.312 1.00 85.69 190 LYS A N 1
ATOM 1521 C CA . LYS A 1 190 ? 63.853 -10.159 -87.246 1.00 85.69 190 LYS A CA 1
ATOM 1522 C C . LYS A 1 190 ? 64.568 -11.494 -87.438 1.00 85.69 190 LYS A C 1
ATOM 1524 O O . LYS A 1 190 ? 65.479 -11.571 -88.253 1.00 85.69 190 LYS A O 1
ATOM 1529 N N . ALA A 1 191 ? 64.115 -12.557 -86.777 1.00 85.38 191 ALA A N 1
ATOM 1530 C CA . ALA A 1 191 ? 64.672 -13.898 -86.941 1.00 85.38 191 ALA A CA 1
ATOM 1531 C C . ALA A 1 191 ? 64.437 -14.464 -88.354 1.00 85.38 191 ALA A C 1
ATOM 1533 O O . ALA A 1 191 ? 65.248 -15.236 -88.864 1.00 85.38 191 ALA A O 1
ATOM 1534 N N . ALA A 1 192 ? 63.329 -14.119 -89.014 1.00 86.25 192 ALA A N 1
ATOM 1535 C CA . ALA A 1 192 ? 63.104 -14.454 -90.420 1.00 86.25 192 ALA A CA 1
ATOM 1536 C C . ALA A 1 192 ? 64.021 -13.649 -91.356 1.00 86.25 192 ALA A C 1
ATOM 1538 O O . ALA A 1 192 ? 64.591 -14.223 -92.280 1.00 86.25 192 ALA A O 1
ATOM 1539 N N . ALA A 1 193 ? 64.208 -12.352 -91.096 1.00 85.12 193 ALA A N 1
ATOM 1540 C CA . ALA A 1 193 ? 65.110 -11.496 -91.861 1.00 85.12 193 ALA A CA 1
ATOM 1541 C C . ALA A 1 193 ? 66.574 -11.940 -91.723 1.00 85.12 193 ALA A C 1
ATOM 1543 O O . ALA A 1 193 ? 67.261 -12.055 -92.732 1.00 85.12 193 ALA A O 1
ATOM 1544 N N . GLU A 1 194 ? 67.025 -12.273 -90.510 1.00 84.81 194 GLU A N 1
ATOM 1545 C CA . GLU A 1 194 ? 68.375 -12.784 -90.261 1.00 84.81 194 GLU A CA 1
ATOM 1546 C C . GLU A 1 194 ? 68.597 -14.137 -90.949 1.00 84.81 194 GLU A C 1
ATOM 1548 O O . GLU A 1 194 ? 69.640 -14.354 -91.561 1.00 84.81 194 GLU A O 1
ATOM 1553 N N . ARG A 1 195 ? 67.606 -15.041 -90.926 1.00 83.31 195 ARG A N 1
ATOM 1554 C CA . ARG A 1 195 ? 67.669 -16.294 -91.699 1.00 83.31 195 ARG A CA 1
ATOM 1555 C C . ARG A 1 195 ? 67.772 -16.032 -93.198 1.00 83.31 195 ARG A C 1
ATOM 1557 O O . ARG A 1 195 ? 68.626 -16.623 -93.845 1.00 83.31 195 ARG A O 1
ATOM 1564 N N . ALA A 1 196 ? 66.967 -15.117 -93.734 1.00 84.06 196 ALA A N 1
ATOM 1565 C CA . ALA A 1 196 ? 67.021 -14.755 -95.148 1.00 84.06 196 ALA A CA 1
ATOM 1566 C C . ALA A 1 196 ? 68.351 -14.081 -95.534 1.00 84.06 196 ALA A C 1
ATOM 1568 O O . ALA A 1 196 ? 68.837 -14.271 -96.647 1.00 84.06 196 ALA A O 1
ATOM 1569 N N . GLU A 1 197 ? 68.953 -13.292 -94.642 1.00 81.75 197 GLU A N 1
ATOM 1570 C CA . GLU A 1 197 ? 70.271 -12.692 -94.860 1.00 81.75 197 GLU A CA 1
ATOM 1571 C C . GLU A 1 197 ? 71.377 -13.749 -94.831 1.00 81.75 197 GLU A C 1
ATOM 1573 O O . GLU A 1 197 ? 72.201 -13.777 -95.742 1.00 81.75 197 GLU A O 1
ATOM 1578 N N . ARG A 1 198 ? 71.347 -14.672 -93.861 1.00 80.50 198 ARG A N 1
ATOM 1579 C CA . ARG A 1 198 ? 72.260 -15.824 -93.811 1.00 80.50 198 ARG A CA 1
ATOM 1580 C C . ARG A 1 198 ? 72.135 -16.693 -95.060 1.00 80.50 198 ARG A C 1
ATOM 1582 O O . ARG A 1 198 ? 73.148 -17.004 -95.668 1.00 80.50 198 ARG A O 1
ATOM 1589 N N . GLU A 1 199 ? 70.919 -17.008 -95.503 1.00 83.88 199 GLU A N 1
ATOM 1590 C CA . GLU A 1 199 ? 70.687 -17.761 -96.744 1.00 83.88 199 GLU A CA 1
ATOM 1591 C C . GLU A 1 199 ? 71.229 -17.028 -97.978 1.00 83.88 199 GLU A C 1
ATOM 1593 O O . GLU A 1 199 ? 71.820 -17.653 -98.858 1.00 83.88 199 GLU A O 1
ATOM 1598 N N . LYS A 1 200 ? 71.075 -15.698 -98.053 1.00 82.75 200 LYS A N 1
ATOM 1599 C CA . LYS A 1 200 ? 71.671 -14.893 -99.131 1.00 82.75 200 LYS A CA 1
ATOM 1600 C C . LYS A 1 200 ? 73.193 -14.902 -99.074 1.00 82.75 200 LYS A C 1
ATOM 1602 O O . LYS A 1 200 ? 73.817 -14.999 -100.126 1.00 82.75 200 LYS A O 1
ATOM 1607 N N . LEU A 1 201 ? 73.778 -14.791 -97.884 1.00 79.06 201 LEU A N 1
ATOM 1608 C CA . LEU A 1 201 ? 75.225 -14.820 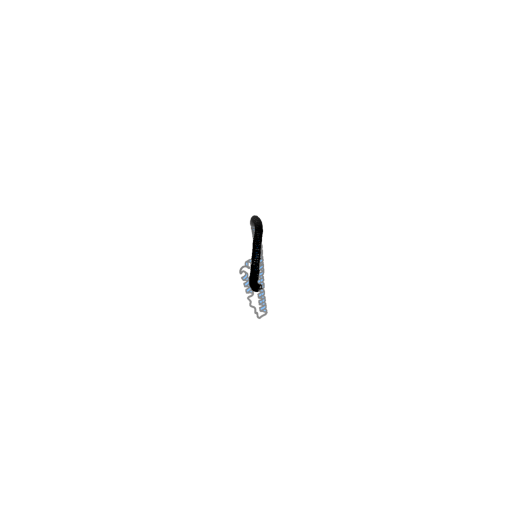-97.700 1.00 79.06 201 LEU A CA 1
ATOM 1609 C C . LEU A 1 201 ? 75.787 -16.191 -98.092 1.00 79.06 201 LEU A C 1
ATOM 1611 O O . LEU A 1 201 ? 76.703 -16.259 -98.902 1.00 79.06 201 LEU A O 1
ATOM 1615 N N . GLU A 1 202 ? 75.166 -17.277 -97.625 1.00 82.44 202 GLU A N 1
ATOM 1616 C CA . GLU A 1 202 ? 75.515 -18.646 -98.014 1.00 82.44 202 GLU A CA 1
ATOM 1617 C C . GLU A 1 202 ? 75.351 -18.870 -99.526 1.00 82.44 202 GLU A C 1
ATOM 1619 O O . GLU A 1 202 ? 76.177 -19.534 -100.151 1.00 82.44 202 GLU A O 1
ATOM 1624 N N . ALA A 1 203 ? 74.308 -18.316 -100.152 1.00 79.25 203 ALA A N 1
ATOM 1625 C CA . ALA A 1 203 ? 74.123 -18.396 -101.600 1.00 79.25 203 ALA A CA 1
ATOM 1626 C C . ALA A 1 203 ? 75.192 -17.603 -102.371 1.00 79.25 203 ALA A C 1
ATOM 1628 O O . ALA A 1 203 ? 75.654 -18.063 -103.417 1.00 79.25 203 ALA A O 1
ATOM 1629 N N . LEU A 1 204 ? 75.604 -16.438 -101.862 1.00 78.62 204 LEU A N 1
ATOM 1630 C CA . LEU A 1 204 ? 76.696 -15.646 -102.428 1.00 78.62 204 LEU A CA 1
ATOM 1631 C C . LEU A 1 204 ? 78.042 -16.360 -102.282 1.00 78.62 204 LEU A C 1
ATOM 1633 O O . LEU A 1 204 ? 78.761 -16.454 -103.272 1.00 78.62 204 LEU A O 1
ATOM 1637 N N . GLU A 1 205 ? 78.350 -16.919 -101.110 1.00 77.75 205 GLU A N 1
ATOM 1638 C CA . GLU A 1 205 ? 79.560 -17.719 -100.889 1.00 77.75 205 GLU A CA 1
ATOM 1639 C C . GLU A 1 205 ? 79.592 -18.942 -101.812 1.00 77.75 205 GLU A C 1
ATOM 1641 O O . GLU A 1 205 ? 80.610 -19.212 -102.445 1.00 77.75 205 GLU A O 1
ATOM 1646 N N . ARG A 1 206 ? 78.465 -19.649 -101.980 1.00 78.50 206 ARG A N 1
ATOM 1647 C CA . ARG A 1 206 ? 78.363 -20.755 -102.949 1.00 78.50 206 ARG A CA 1
ATOM 1648 C C . ARG A 1 206 ? 78.600 -20.284 -104.382 1.00 78.50 206 ARG A C 1
ATOM 1650 O O . ARG A 1 206 ? 79.340 -20.939 -105.110 1.00 78.50 206 ARG A O 1
ATOM 1657 N N . ALA A 1 207 ? 78.018 -19.153 -104.779 1.00 76.44 207 ALA A N 1
ATOM 1658 C CA . ALA A 1 207 ? 78.217 -18.590 -106.112 1.00 76.44 207 ALA A CA 1
ATOM 1659 C C . ALA A 1 207 ? 79.661 -18.102 -106.334 1.00 76.44 207 ALA A C 1
ATOM 1661 O O . ALA A 1 207 ? 80.169 -18.176 -107.451 1.00 76.44 207 ALA A O 1
ATOM 1662 N N . GLU A 1 208 ? 80.338 -17.601 -105.299 1.00 75.31 208 GLU A N 1
ATOM 1663 C CA . GLU A 1 208 ? 81.746 -17.213 -105.370 1.00 75.31 208 GLU A CA 1
ATOM 1664 C C . GLU A 1 208 ? 82.659 -18.437 -105.470 1.00 75.31 208 GLU A C 1
ATOM 1666 O O . GLU A 1 208 ? 83.518 -18.470 -106.350 1.00 75.31 208 GLU A O 1
ATOM 1671 N N . LEU A 1 209 ? 82.423 -19.473 -104.662 1.00 76.88 209 LEU A N 1
ATOM 1672 C CA . LEU A 1 209 ? 83.123 -20.755 -104.771 1.00 76.88 209 LEU A CA 1
ATOM 1673 C C . LEU A 1 209 ? 82.932 -21.383 -106.156 1.00 76.88 209 LEU A C 1
ATOM 1675 O O . LEU A 1 209 ? 83.888 -21.882 -106.746 1.00 76.88 209 LEU A O 1
ATOM 1679 N N . GLU A 1 210 ? 81.725 -21.317 -106.718 1.00 74.94 210 GLU A N 1
ATOM 1680 C CA . GLU A 1 210 ? 81.439 -21.828 -108.060 1.00 74.94 210 GLU A CA 1
ATOM 1681 C C . GLU A 1 210 ? 82.133 -21.001 -109.156 1.00 74.94 210 GLU A C 1
ATOM 1683 O O . GLU A 1 210 ? 82.706 -21.566 -110.090 1.00 74.94 210 GLU A O 1
ATOM 1688 N N . LYS A 1 211 ? 82.179 -19.668 -109.021 1.00 73.50 211 LYS A N 1
ATOM 1689 C CA . LYS A 1 211 ? 82.962 -18.798 -109.916 1.00 73.50 211 LYS A CA 1
ATOM 1690 C C . LYS A 1 211 ? 84.460 -19.074 -109.816 1.00 73.50 211 LYS A C 1
ATOM 1692 O O . LYS A 1 211 ? 85.124 -19.147 -110.847 1.00 73.50 211 LYS A O 1
ATOM 1697 N N . GLN A 1 212 ? 84.998 -19.243 -108.611 1.00 71.06 212 GLN A N 1
ATOM 1698 C CA . GLN A 1 212 ? 86.406 -19.590 -108.407 1.00 71.06 212 GLN A CA 1
ATOM 1699 C C . GLN A 1 212 ? 86.721 -20.964 -109.015 1.00 71.06 212 GLN A C 1
ATOM 1701 O O . GLN A 1 212 ? 87.701 -21.090 -109.749 1.00 71.06 212 GLN A O 1
ATOM 1706 N N . ALA A 1 213 ? 85.842 -21.953 -108.831 1.00 73.62 213 ALA A N 1
ATOM 1707 C CA . ALA A 1 213 ? 85.960 -23.259 -109.474 1.00 73.62 213 ALA A CA 1
ATOM 1708 C C . ALA A 1 213 ? 85.899 -23.166 -111.013 1.00 73.62 213 ALA A C 1
ATOM 1710 O O . ALA A 1 213 ? 86.651 -23.859 -111.701 1.00 73.62 213 ALA A O 1
ATOM 1711 N N . ALA A 1 214 ? 85.060 -22.288 -111.574 1.00 72.06 214 ALA A N 1
ATOM 1712 C CA . ALA A 1 214 ? 84.991 -22.052 -113.017 1.00 72.06 214 ALA A CA 1
ATOM 1713 C C . ALA A 1 214 ? 86.269 -21.390 -113.566 1.00 72.06 214 ALA A C 1
ATOM 1715 O O . ALA A 1 214 ? 86.773 -21.810 -114.608 1.00 72.06 214 ALA A O 1
ATOM 1716 N N . ILE A 1 215 ? 86.835 -20.415 -112.846 1.00 70.94 215 ILE A N 1
ATOM 1717 C CA . ILE A 1 215 ? 88.096 -19.750 -113.212 1.00 70.94 215 ILE A CA 1
ATOM 1718 C C . ILE A 1 215 ? 89.275 -20.730 -113.131 1.00 70.94 215 ILE A C 1
ATOM 1720 O O . ILE A 1 215 ? 90.123 -20.751 -114.025 1.00 70.94 215 ILE A O 1
ATOM 1724 N N . GLU A 1 216 ? 89.337 -21.584 -112.105 1.00 66.00 216 GLU A N 1
ATOM 1725 C CA . GLU A 1 216 ? 90.355 -22.639 -112.026 1.00 66.00 216 GLU A CA 1
ATOM 1726 C C . GLU A 1 216 ? 90.195 -23.680 -113.141 1.00 66.00 216 GLU A C 1
ATOM 1728 O O . GLU A 1 216 ? 91.188 -24.122 -113.727 1.00 66.00 216 GLU A O 1
ATOM 1733 N N . ALA A 1 217 ? 88.958 -24.046 -113.487 1.00 69.50 217 ALA A N 1
ATOM 1734 C CA . ALA A 1 217 ? 88.685 -24.936 -114.609 1.00 69.50 217 ALA A CA 1
ATOM 1735 C C . ALA A 1 217 ? 89.106 -24.314 -115.954 1.00 69.50 217 ALA A C 1
ATOM 1737 O O . ALA A 1 217 ? 89.636 -25.020 -116.816 1.00 69.50 217 ALA A O 1
ATOM 1738 N N . GLU A 1 218 ? 88.919 -23.006 -116.138 1.00 66.06 218 GLU A N 1
ATOM 1739 C CA . GLU A 1 218 ? 89.365 -22.277 -117.328 1.00 66.06 218 GLU A CA 1
ATOM 1740 C C . GLU A 1 218 ? 90.892 -22.141 -117.383 1.00 66.06 218 GLU A C 1
ATOM 1742 O O . GLU A 1 218 ? 91.485 -22.419 -118.425 1.00 66.06 218 GLU A O 1
ATOM 1747 N N . ARG A 1 219 ? 91.560 -21.843 -116.259 1.00 67.44 219 ARG A N 1
ATOM 1748 C CA . ARG A 1 219 ? 93.032 -21.854 -116.177 1.00 67.44 219 ARG A CA 1
ATOM 1749 C C . ARG A 1 219 ? 93.620 -23.222 -116.506 1.00 67.44 219 ARG A C 1
ATOM 1751 O O . ARG A 1 219 ? 94.567 -23.290 -117.281 1.00 67.44 219 ARG A O 1
ATOM 1758 N N . ARG A 1 220 ? 93.030 -24.317 -116.015 1.00 69.19 220 ARG A N 1
ATOM 1759 C CA . ARG A 1 220 ? 93.463 -25.678 -116.384 1.00 69.19 220 ARG A CA 1
ATOM 1760 C C . ARG A 1 220 ? 93.269 -25.963 -117.877 1.00 69.19 220 ARG A C 1
ATOM 1762 O O . ARG A 1 220 ? 94.101 -26.634 -118.489 1.00 69.19 220 ARG A O 1
ATOM 1769 N N . LYS A 1 221 ? 92.203 -25.444 -118.496 1.00 69.75 221 LYS A N 1
ATOM 1770 C CA . LYS A 1 221 ? 91.996 -25.537 -119.955 1.00 69.75 221 LYS A CA 1
ATOM 1771 C C . LYS A 1 221 ? 93.002 -24.684 -120.740 1.00 69.75 221 LYS A C 1
ATOM 1773 O O . LYS A 1 221 ? 93.488 -25.131 -121.774 1.00 69.75 221 LYS A O 1
ATOM 1778 N N . ALA A 1 222 ? 93.361 -23.504 -120.241 1.00 66.56 222 ALA A N 1
ATOM 1779 C CA . ALA A 1 222 ? 94.369 -22.641 -120.854 1.00 66.56 222 ALA A CA 1
ATOM 1780 C C . ALA A 1 222 ? 95.786 -23.233 -120.747 1.00 66.56 222 ALA A C 1
ATOM 1782 O O . ALA A 1 222 ? 96.494 -23.287 -121.750 1.00 66.56 222 ALA A O 1
ATOM 1783 N N . GLU A 1 223 ? 96.175 -23.769 -119.585 1.00 67.38 223 GLU A N 1
ATOM 1784 C CA . GLU A 1 223 ? 97.466 -24.452 -119.400 1.00 67.38 223 GLU A CA 1
ATOM 1785 C C . GLU A 1 223 ? 97.585 -25.703 -120.279 1.00 67.38 223 GLU A C 1
ATOM 1787 O O . GLU A 1 223 ? 98.627 -25.954 -120.886 1.00 67.38 223 GLU A O 1
ATOM 1792 N N . THR A 1 224 ? 96.514 -26.494 -120.394 1.00 65.81 224 THR A N 1
ATOM 1793 C CA . THR A 1 224 ? 96.513 -27.661 -121.289 1.00 65.81 224 THR A CA 1
ATOM 1794 C C . THR A 1 224 ? 96.592 -27.253 -122.763 1.00 65.81 224 THR A C 1
ATOM 1796 O O . THR A 1 224 ? 97.312 -27.902 -123.523 1.00 65.81 224 THR A O 1
ATOM 1799 N N . ALA A 1 225 ? 95.950 -26.151 -123.163 1.00 68.62 225 ALA A N 1
ATOM 1800 C CA . ALA A 1 225 ? 96.046 -25.605 -124.517 1.00 68.62 225 ALA A CA 1
ATOM 1801 C C . ALA A 1 225 ? 97.438 -25.025 -124.842 1.00 68.62 225 ALA A C 1
ATOM 1803 O O . ALA A 1 225 ? 97.965 -25.288 -125.925 1.00 68.62 225 ALA A O 1
ATOM 1804 N N . GLU A 1 226 ? 98.081 -24.298 -123.920 1.00 65.00 226 GLU A N 1
ATOM 1805 C CA . GLU A 1 226 ? 99.464 -23.823 -124.101 1.00 65.00 226 GLU A CA 1
ATOM 1806 C C . GLU A 1 226 ? 100.457 -24.979 -124.205 1.00 65.00 226 GLU A C 1
ATOM 1808 O O . GLU A 1 226 ? 101.346 -24.966 -125.061 1.00 65.00 226 GLU A O 1
ATOM 1813 N N . ARG A 1 227 ? 100.272 -26.025 -123.395 1.00 67.44 227 ARG A N 1
ATOM 1814 C CA . ARG A 1 227 ? 101.118 -27.218 -123.434 1.00 67.44 227 ARG A CA 1
ATOM 1815 C C . ARG A 1 227 ? 101.004 -27.971 -124.767 1.00 67.44 227 ARG A C 1
ATOM 1817 O O . ARG A 1 227 ? 102.010 -28.481 -125.256 1.00 67.44 227 ARG A O 1
ATOM 1824 N N . ILE A 1 228 ? 99.819 -27.993 -125.386 1.00 70.62 228 ILE A N 1
ATOM 1825 C CA . ILE A 1 228 ? 99.616 -28.529 -126.746 1.00 70.62 228 ILE A CA 1
ATOM 1826 C C . ILE A 1 228 ? 100.298 -27.632 -127.791 1.00 70.62 228 ILE A C 1
ATOM 1828 O O . ILE A 1 228 ? 100.970 -28.130 -128.691 1.00 70.62 228 ILE A O 1
ATOM 1832 N N . ARG A 1 229 ? 100.192 -26.306 -127.655 1.00 71.00 229 ARG A N 1
ATOM 1833 C CA . ARG A 1 229 ? 100.773 -25.350 -128.611 1.00 71.00 229 ARG A CA 1
ATOM 1834 C C . ARG A 1 229 ? 102.303 -25.384 -128.632 1.00 71.00 229 ARG A C 1
ATOM 1836 O O . ARG A 1 229 ? 102.904 -25.332 -129.701 1.00 71.00 229 ARG A O 1
ATOM 1843 N N . LEU A 1 230 ? 102.932 -25.513 -127.464 1.00 68.38 230 LEU A N 1
ATOM 1844 C CA . LEU A 1 230 ? 104.383 -25.677 -127.340 1.00 68.38 230 LEU A CA 1
ATOM 1845 C C . LEU A 1 230 ? 104.868 -27.002 -127.948 1.00 68.38 230 LEU A C 1
ATOM 1847 O O . LEU A 1 230 ? 105.926 -27.025 -128.576 1.00 68.38 230 LEU A O 1
ATOM 1851 N N . ALA A 1 231 ? 104.085 -28.080 -127.832 1.00 69.12 231 ALA A N 1
ATOM 1852 C CA . ALA A 1 231 ? 104.401 -29.355 -128.474 1.00 69.12 231 ALA A CA 1
ATOM 1853 C C . ALA A 1 231 ? 104.335 -29.271 -130.015 1.00 69.12 231 ALA A C 1
ATOM 1855 O O . ALA A 1 231 ? 105.187 -29.840 -130.696 1.00 69.12 231 ALA A O 1
ATOM 1856 N N . GLU A 1 232 ? 103.380 -28.515 -130.568 1.00 63.31 232 GLU A N 1
ATOM 1857 C CA . GLU A 1 232 ? 103.232 -28.300 -132.017 1.00 63.31 232 GLU A CA 1
ATOM 1858 C C . GLU A 1 232 ? 104.373 -27.444 -132.603 1.00 63.31 232 GLU A C 1
ATOM 1860 O O . GLU A 1 232 ? 104.930 -27.772 -133.651 1.00 63.31 232 GLU A O 1
ATOM 1865 N N . ILE A 1 233 ? 104.783 -26.381 -131.898 1.00 70.00 233 ILE A N 1
ATOM 1866 C CA . ILE A 1 233 ? 105.914 -25.522 -132.300 1.00 70.00 233 ILE A CA 1
ATOM 1867 C C . ILE A 1 233 ? 107.224 -26.318 -132.335 1.00 70.00 233 ILE A C 1
ATOM 1869 O O . ILE A 1 233 ? 108.056 -26.106 -133.220 1.00 70.00 233 ILE A O 1
ATOM 1873 N N . GLN A 1 234 ? 107.411 -27.252 -131.401 1.00 68.25 234 GLN A N 1
ATOM 1874 C CA . GLN A 1 234 ? 108.595 -28.104 -131.396 1.00 68.25 234 GLN A CA 1
ATOM 1875 C C . GLN A 1 234 ? 108.601 -29.065 -132.596 1.00 68.25 234 GLN A C 1
ATOM 1877 O O . GLN A 1 234 ? 109.624 -29.206 -133.261 1.00 68.25 234 GLN A O 1
ATOM 1882 N N . ARG A 1 235 ? 107.435 -29.623 -132.950 1.00 71.25 235 ARG A N 1
ATOM 1883 C CA . ARG A 1 235 ? 107.253 -30.464 -134.144 1.00 71.25 235 ARG A CA 1
ATOM 1884 C C . ARG A 1 235 ? 107.600 -29.735 -135.445 1.00 71.25 235 ARG A C 1
ATOM 1886 O O . ARG A 1 235 ? 108.273 -30.301 -136.300 1.00 71.25 235 ARG A O 1
ATOM 1893 N N . GLN A 1 236 ? 107.176 -28.478 -135.580 1.00 66.81 236 GLN A N 1
ATOM 1894 C CA . GLN A 1 236 ? 107.448 -27.668 -136.774 1.00 66.81 236 GLN A CA 1
ATOM 1895 C C . GLN A 1 236 ? 108.938 -27.337 -136.937 1.00 66.81 236 GLN A C 1
ATOM 1897 O O . GLN A 1 236 ? 109.444 -27.355 -138.059 1.00 66.81 236 GLN A O 1
ATOM 1902 N N . LYS A 1 237 ? 109.658 -27.096 -135.833 1.00 69.50 237 LYS A N 1
ATOM 1903 C CA . LYS A 1 237 ? 111.115 -26.888 -135.867 1.00 69.50 237 LYS A CA 1
ATOM 1904 C C . LYS A 1 237 ? 111.873 -28.145 -136.289 1.00 69.50 237 LYS A C 1
ATOM 1906 O O . LYS A 1 237 ? 112.817 -28.045 -137.070 1.00 69.50 237 LYS A O 1
ATOM 1911 N N . ASP A 1 238 ? 111.443 -29.315 -135.823 1.00 63.69 238 ASP A N 1
ATOM 1912 C CA . ASP A 1 238 ? 112.068 -30.584 -136.203 1.00 63.69 238 ASP A CA 1
ATOM 1913 C C . ASP A 1 238 ? 111.808 -30.920 -137.691 1.00 63.69 238 ASP A C 1
ATOM 1915 O O . ASP A 1 238 ? 112.712 -31.381 -138.391 1.00 63.69 238 ASP A O 1
ATOM 1919 N N . GLU A 1 239 ? 110.619 -30.601 -138.222 1.00 66.75 239 GLU A N 1
ATOM 1920 C CA . GLU A 1 239 ? 110.292 -30.748 -139.653 1.00 66.75 239 GLU A CA 1
ATOM 1921 C C . GLU A 1 239 ? 111.025 -29.757 -140.577 1.00 66.75 239 GLU A C 1
ATOM 1923 O O . GLU A 1 239 ? 111.334 -30.096 -141.724 1.00 66.75 239 GLU A O 1
ATOM 1928 N N . GLU A 1 240 ? 111.293 -28.524 -140.137 1.00 63.78 240 GLU A N 1
ATOM 1929 C CA . GLU A 1 240 ? 112.107 -27.565 -140.903 1.00 63.78 240 GLU A CA 1
ATOM 1930 C C . GLU A 1 240 ? 113.577 -27.986 -140.969 1.00 63.78 240 GLU A C 1
ATOM 1932 O O . GLU A 1 240 ? 114.202 -27.874 -142.028 1.00 63.78 240 GLU A O 1
ATOM 1937 N N . MET A 1 241 ? 114.109 -28.541 -139.878 1.00 65.44 241 MET A N 1
ATOM 1938 C CA . MET A 1 241 ? 115.484 -29.036 -139.828 1.00 65.44 241 MET A CA 1
ATOM 1939 C C . MET A 1 241 ? 115.693 -30.210 -140.798 1.00 65.44 241 MET A C 1
ATOM 1941 O O . MET A 1 241 ? 116.694 -30.255 -141.515 1.00 65.44 241 MET A O 1
ATOM 1945 N N . GLN A 1 242 ? 114.713 -31.118 -140.900 1.00 64.69 242 GLN A N 1
ATOM 1946 C CA . GLN A 1 242 ? 114.755 -32.204 -141.886 1.00 64.69 242 GLN A CA 1
ATOM 1947 C C . GLN A 1 242 ? 114.629 -31.699 -143.329 1.00 64.69 242 GLN A C 1
ATOM 1949 O O . GLN A 1 242 ? 115.352 -32.172 -144.204 1.00 64.69 242 GLN A O 1
ATOM 1954 N N . ARG A 1 243 ? 113.783 -30.692 -143.589 1.00 63.00 243 ARG A N 1
ATOM 1955 C CA . ARG A 1 243 ? 113.650 -30.090 -144.928 1.00 63.00 243 ARG A CA 1
ATOM 1956 C C . ARG A 1 243 ? 114.917 -29.364 -145.389 1.00 63.00 243 ARG A C 1
ATOM 1958 O O . ARG A 1 243 ? 115.239 -29.420 -146.574 1.00 63.00 243 ARG A O 1
ATOM 1965 N N . GLN A 1 244 ? 115.657 -28.717 -144.487 1.00 62.06 244 GLN A N 1
ATOM 1966 C CA . GLN A 1 244 ? 116.943 -28.091 -144.824 1.00 62.06 244 GLN A CA 1
ATOM 1967 C C . GLN A 1 244 ? 118.038 -29.122 -145.129 1.00 62.06 244 GLN A C 1
ATOM 1969 O O . GLN A 1 244 ? 118.775 -28.937 -146.099 1.00 62.06 244 GLN A O 1
ATOM 1974 N N . ALA A 1 245 ? 118.093 -30.236 -144.392 1.00 65.88 245 ALA A N 1
ATOM 1975 C CA . ALA A 1 245 ? 119.027 -31.325 -144.684 1.00 65.88 245 ALA A CA 1
ATOM 1976 C C . ALA A 1 245 ? 118.775 -31.962 -146.070 1.00 65.88 245 ALA A C 1
ATOM 1978 O O . ALA A 1 245 ? 119.717 -32.255 -146.810 1.00 65.88 245 ALA A O 1
ATOM 1979 N N . ASP A 1 246 ? 117.508 -32.103 -146.468 1.00 66.12 246 ASP A N 1
ATOM 1980 C CA . ASP A 1 246 ? 117.117 -32.714 -147.748 1.00 66.12 246 ASP A CA 1
ATOM 1981 C C . ASP A 1 246 ? 117.431 -31.811 -148.966 1.00 66.12 246 ASP A C 1
ATOM 1983 O O . ASP A 1 246 ? 117.784 -32.281 -150.055 1.00 66.12 246 ASP A O 1
ATOM 1987 N N . ILE A 1 247 ? 117.372 -30.485 -148.780 1.00 66.19 247 ILE A N 1
ATOM 1988 C CA . ILE A 1 247 ? 117.738 -29.490 -149.804 1.00 66.19 247 ILE A CA 1
ATOM 1989 C C . ILE A 1 247 ? 119.256 -29.467 -150.044 1.00 66.19 247 ILE A C 1
ATOM 1991 O O . ILE A 1 247 ? 119.685 -29.353 -151.198 1.00 66.19 247 ILE A O 1
ATOM 1995 N N . GLU A 1 248 ? 120.075 -29.605 -148.998 1.00 63.56 248 GLU A N 1
ATOM 1996 C CA . GLU A 1 248 ? 121.533 -29.711 -149.156 1.00 63.56 248 GLU A CA 1
ATOM 1997 C C . GLU A 1 248 ? 121.947 -31.016 -149.847 1.00 63.56 248 GLU A C 1
ATOM 1999 O O . GLU A 1 248 ? 122.801 -30.994 -150.739 1.00 63.56 248 GLU A O 1
ATOM 2004 N N . HIS A 1 249 ? 121.278 -32.132 -149.539 1.00 63.59 249 HIS A N 1
ATOM 2005 C CA . HIS A 1 249 ? 121.499 -33.408 -150.224 1.00 63.59 249 HIS A CA 1
ATOM 2006 C C . HIS A 1 249 ? 121.176 -33.318 -151.731 1.00 63.59 249 HIS A C 1
ATOM 2008 O O . HIS A 1 249 ? 121.965 -33.761 -152.569 1.00 63.59 249 HIS A O 1
ATOM 2014 N N . ARG A 1 250 ? 120.071 -32.654 -152.111 1.00 61.75 250 ARG A N 1
ATOM 2015 C CA . ARG A 1 250 ? 119.708 -32.425 -153.527 1.00 61.75 250 ARG A CA 1
ATOM 2016 C C . ARG A 1 250 ? 120.664 -31.492 -154.274 1.00 61.75 250 ARG A C 1
ATOM 2018 O O . ARG A 1 250 ? 120.929 -31.728 -155.452 1.00 61.75 250 ARG A O 1
ATOM 2025 N N . LYS A 1 251 ? 121.190 -30.448 -153.622 1.00 62.03 251 LYS A N 1
ATOM 2026 C CA . LYS A 1 251 ? 122.168 -29.530 -154.238 1.00 62.03 251 LYS A CA 1
ATOM 2027 C C . LYS A 1 251 ? 123.531 -30.184 -154.465 1.00 62.03 251 LYS A C 1
ATOM 2029 O O . LYS A 1 251 ? 124.182 -29.866 -155.455 1.00 62.03 251 LYS A O 1
ATOM 2034 N N . ARG A 1 252 ? 123.938 -31.122 -153.604 1.00 59.56 252 ARG A N 1
ATOM 2035 C CA . ARG A 1 252 ? 125.175 -31.892 -153.787 1.00 59.56 252 ARG A CA 1
ATOM 2036 C C . ARG A 1 252 ? 125.102 -32.827 -155.001 1.00 59.56 252 ARG A C 1
ATOM 2038 O O . ARG A 1 252 ? 126.028 -32.835 -155.798 1.00 59.56 252 ARG A O 1
ATOM 2045 N N . ILE A 1 253 ? 123.980 -33.527 -155.192 1.00 60.62 253 ILE A N 1
ATOM 2046 C CA . ILE A 1 253 ? 123.797 -34.475 -156.310 1.00 60.62 253 ILE A CA 1
ATOM 2047 C C . ILE A 1 253 ? 123.710 -33.773 -157.684 1.00 60.62 253 ILE A C 1
ATOM 2049 O O . ILE A 1 253 ? 124.157 -34.320 -158.692 1.00 60.62 253 ILE A O 1
ATOM 2053 N N . ASN A 1 254 ? 123.186 -32.544 -157.752 1.00 58.56 254 ASN A N 1
ATOM 2054 C CA . ASN A 1 254 ? 123.060 -31.809 -159.022 1.00 58.56 254 ASN A CA 1
ATOM 2055 C C . ASN A 1 254 ? 124.408 -31.250 -159.543 1.00 58.56 254 ASN A C 1
ATOM 2057 O O . ASN A 1 254 ? 124.573 -31.071 -160.743 1.00 58.56 254 ASN A O 1
ATOM 2061 N N . ASN A 1 255 ? 125.405 -31.052 -158.669 1.00 60.66 255 ASN A N 1
ATOM 2062 C CA . ASN A 1 255 ? 126.758 -30.618 -159.055 1.00 60.66 255 ASN A CA 1
ATOM 2063 C C . ASN A 1 255 ? 127.664 -31.754 -159.584 1.00 60.66 255 ASN A C 1
ATOM 2065 O O . ASN A 1 255 ? 128.755 -31.469 -160.068 1.00 60.66 255 ASN A O 1
ATOM 2069 N N . GLU A 1 256 ? 127.231 -33.019 -159.519 1.00 58.22 256 GLU A N 1
ATOM 2070 C CA . GLU A 1 256 ? 128.024 -34.193 -159.935 1.00 58.22 256 GLU A CA 1
ATOM 2071 C C . GLU A 1 256 ? 127.516 -34.858 -161.241 1.00 58.22 256 GLU A C 1
ATOM 2073 O O . GLU A 1 256 ? 128.084 -35.856 -161.665 1.00 58.22 256 GLU A O 1
ATOM 2078 N N . SER A 1 257 ? 126.486 -34.318 -161.921 1.00 56.31 257 SER A N 1
ATOM 2079 C CA . SER A 1 257 ? 125.808 -34.986 -163.063 1.00 56.31 257 SER A CA 1
ATOM 2080 C C . SER A 1 257 ? 125.727 -34.204 -164.396 1.00 56.31 257 SER A C 1
ATOM 2082 O O . SER A 1 257 ? 124.928 -34.558 -165.256 1.00 56.31 257 SER A O 1
ATOM 2084 N N . LEU A 1 258 ? 126.574 -33.185 -164.619 1.00 53.06 258 LEU A N 1
ATOM 2085 C CA . LEU A 1 258 ? 126.721 -32.500 -165.929 1.00 53.06 258 LEU A CA 1
ATOM 2086 C C . LEU A 1 258 ? 128.189 -32.199 -166.316 1.00 53.06 258 LEU A C 1
ATOM 2088 O O . LEU A 1 258 ? 128.487 -31.246 -167.034 1.00 53.06 258 LEU A O 1
ATOM 2092 N N . GLN A 1 259 ? 129.107 -33.057 -165.857 1.00 50.69 259 GLN A N 1
ATOM 2093 C CA . GLN A 1 259 ? 130.300 -33.432 -166.622 1.00 50.69 259 GLN A CA 1
ATOM 2094 C C . GLN A 1 259 ? 129.969 -34.709 -167.411 1.00 50.69 259 GLN A C 1
ATOM 2096 O O . GLN A 1 259 ? 130.212 -35.802 -166.914 1.00 50.69 259 GLN A O 1
ATOM 2101 N N . GLU A 1 260 ? 129.337 -34.534 -168.575 1.00 43.34 260 GLU A N 1
ATOM 2102 C CA . GLU A 1 260 ? 129.473 -35.294 -169.840 1.00 43.34 260 GLU A CA 1
ATOM 2103 C C . GLU A 1 260 ? 128.487 -34.743 -170.883 1.00 43.34 260 GLU A C 1
ATOM 2105 O O . GLU A 1 260 ? 127.291 -34.569 -170.551 1.00 43.34 260 GLU A O 1
#

Organism: NCBI:txid1389415

Radius of gyration: 95.41 Å; chains: 1; bounding box: 171×68×249 Å

Sequence (260 aa):
DIEPEQAPAIYISNGLDGFLNKIRESVNEVPDLTTKKGRDRIASLAAQVSRSKTAIEKPGREYLKRLKEAVRPAEQEIKRFVDACNTLRDEVRKPLSDWEAEQERLALEEEAMLKAEALAKQIETDHEIALLMNEKFDRDLLEKKAELERQRLAREEEIKRQAAEQARIDAERKALAEIEAAAQREADLKAAAERAEREKLEALERAELEKQAAIEAERRKAETAERIRLAEIQRQKDEEMQRQADIEHRKRINNESLQE

Foldseek 3Di:
DQDLVCLVVQPDVCSCVVVVVVLCVQLVDQFDPVDPVSVVVNVVSVVVSVVSVCVVVVSNVVNVVVVCVVCVVVVVVVVVVVVVVVVVVCVVCVVVVVVVVVVVVVVVVVVVVVVVVVVVVVVVVVVVVVVVVVVVVVVVVVVVVVVVVVVVVVVVVVVVVVVVVVVVVVVVVVVVVVVVVVVVVVVVVVVVVVVVVVVVVVVVVVVVVVVVVVVVVVVVVVVVVVVVVVVVVVVVVVVVVVVVVVVVVVVVVVVPPPPD

Secondary structure (DSSP, 8-state):
---TTTHHHHSSTTTTHHHHHHHHHHT-----TTSHHHHHHHHHHHHHHHHHHHHHHHHHHHHHHHHHHHHHHHHHHHHHHHHHHHHHHHHHHHHHHHHHHHHHHHHHHHHHHHHHHHHHHHHHHHHHHHHHHHHHHHHHHHHHHHHHHHHHHHHHHHHHHHHHHHHHHHHHHHHHHHHHHHHHHHHHHHHHHHHHHHHHHHHHHHHHHHHHHHHHHHHHHHHHHHHHHHHHHHHHHHHHHHHHHHHHHHHHHHTTS---

pLDDT: mean 85.67, std 11.27, range [43.34, 98.0]